Protein 2X8X (pdb70)

B-factor: mean 27.77, std 8.65, range [8.67, 65.62]

Structure (mmCIF, N/CA/C/O backbone):
data_2X8X
#
_entry.id   2X8X
#
_cell.length_a   158.180
_cell.length_b   158.180
_cell.length_c   158.180
_cell.angle_alpha   90.00
_cell.angle_beta   90.00
_cell.angle_gamma   90.00
#
_symmetry.space_group_name_H-M   'I 4 3 2'
#
loop_
_entity.id
_entity.type
_entity.pdbx_description
1 polymer 'TLR1789 PROTEIN'
2 water water
#
loop_
_atom_site.group_PDB
_atom_site.id
_atom_site.type_symbol
_atom_site.label_atom_id
_atom_site.label_alt_id
_atom_site.label_comp_id
_atom_site.label_asym_id
_atom_site.label_entity_id
_atom_site.label_seq_id
_atom_site.pdbx_PDB_ins_code
_atom_site.Cartn_x
_atom_site.Cartn_y
_atom_site.Cartn_z
_atom_site.occupancy
_atom_site.B_iso_or_equiv
_atom_site.auth_seq_id
_atom_site.auth_comp_id
_atom_site.auth_asym_id
_atom_site.auth_atom_id
_atom_site.pdbx_PDB_model_num
ATOM 1 N N . ASP A 1 1 ? 73.120 38.975 88.400 1.00 54.01 67 ASP X N 1
ATOM 2 C CA . ASP A 1 1 ? 72.112 38.565 89.431 1.00 54.45 67 ASP X CA 1
ATOM 3 C C . ASP A 1 1 ? 72.270 39.394 90.726 1.00 53.99 67 ASP X C 1
ATOM 4 O O . ASP A 1 1 ? 72.364 38.861 91.846 1.00 54.30 67 ASP X O 1
ATOM 9 N N . GLU A 1 2 ? 72.302 40.713 90.540 1.00 52.99 68 GLU X N 1
ATOM 10 C CA . GLU A 1 2 ? 72.406 41.677 91.639 1.00 52.12 68 GLU X CA 1
ATOM 11 C C . GLU A 1 2 ? 71.100 42.467 91.602 1.00 50.19 68 GLU X C 1
ATOM 12 O O . GLU A 1 2 ? 70.431 42.441 90.573 1.00 50.57 68 GLU X O 1
ATOM 18 N N . PRO A 1 3 ? 70.705 43.151 92.700 1.00 48.09 69 PRO X N 1
ATOM 19 C CA . PRO A 1 3 ? 71.147 43.181 94.086 1.00 46.40 69 PRO X CA 1
ATOM 20 C C . PRO A 1 3 ? 70.254 42.314 94.989 1.00 44.72 69 PRO X C 1
ATOM 21 O O . PRO A 1 3 ? 69.217 41.809 94.540 1.00 44.86 69 PRO X O 1
ATOM 25 N N . LYS A 1 4 ? 70.645 42.223 96.261 1.00 41.95 70 LYS X N 1
ATOM 26 C CA . LYS A 1 4 ? 70.075 41.339 97.276 1.00 39.38 70 LYS X CA 1
ATOM 27 C C . LYS A 1 4 ? 69.512 42.197 98.421 1.00 37.39 70 LYS X C 1
ATOM 28 O O . LYS A 1 4 ? 70.124 43.179 98.770 1.00 38.00 70 LYS X O 1
ATOM 34 N N . VAL A 1 5 ? 68.378 41.839 99.025 1.00 35.00 71 VAL X N 1
ATOM 35 C CA . VAL A 1 5 ? 67.806 42.589 100.173 1.00 32.44 71 VAL X CA 1
ATOM 36 C C . VAL A 1 5 ? 67.462 41.655 101.329 1.00 31.11 71 VAL X C 1
ATOM 37 O O . VAL A 1 5 ? 66.936 40.568 101.108 1.00 30.24 71 VAL X O 1
ATOM 41 N N . LEU A 1 6 ? 67.727 42.079 102.555 1.00 29.46 72 LEU X N 1
ATOM 42 C CA . LEU A 1 6 ? 67.313 41.317 103.753 1.00 29.26 72 LEU X CA 1
ATOM 43 C C . LEU A 1 6 ? 65.866 41.591 104.221 1.00 29.27 72 LEU X C 1
ATOM 44 O O . LEU A 1 6 ? 65.489 42.751 104.417 1.00 30.20 72 LEU X O 1
ATOM 49 N N . ILE A 1 7 ? 65.093 40.535 104.472 1.00 28.24 73 ILE X N 1
ATOM 50 C CA . ILE A 1 7 ? 63.658 40.615 104.753 1.00 27.94 73 ILE X CA 1
ATOM 51 C C . ILE A 1 7 ? 63.408 40.535 106.247 1.00 28.03 73 ILE X C 1
ATOM 52 O O . ILE A 1 7 ? 63.969 39.666 106.904 1.00 28.33 73 ILE X O 1
ATOM 57 N N . ALA A 1 8 ? 62.581 41.446 106.788 1.00 27.80 74 ALA X N 1
ATOM 58 C CA . ALA A 1 8 ? 62.175 41.418 108.218 1.00 26.85 74 ALA X CA 1
ATOM 59 C C . ALA A 1 8 ? 60.857 40.694 108.528 1.00 27.17 74 ALA X C 1
ATOM 60 O O . ALA A 1 8 ? 60.721 40.079 109.604 1.00 26.46 74 ALA X O 1
ATOM 62 N N . GLU A 1 9 ? 59.859 40.803 107.631 1.00 26.71 75 GLU X N 1
ATOM 63 C CA . GLU A 1 9 ? 58.582 40.082 107.816 1.00 26.86 75 GLU X CA 1
ATOM 64 C C . GLU A 1 9 ? 57.992 39.729 106.475 1.00 26.50 75 GLU X C 1
ATOM 65 O O . GLU A 1 9 ? 58.248 40.372 105.444 1.00 24.68 75 GLU X O 1
ATOM 71 N N . VAL A 1 10 ? 57.203 38.673 106.531 1.00 26.39 76 VAL X N 1
ATOM 72 C CA . VAL A 1 10 ? 56.505 38.194 105.359 1.00 26.57 76 VAL X CA 1
ATOM 73 C C . VAL A 1 10 ? 55.055 38.157 105.804 1.00 27.91 76 VAL X C 1
ATOM 74 O O . VAL A 1 10 ? 54.735 37.611 106.865 1.00 28.31 76 VAL X O 1
ATOM 78 N N . VAL A 1 11 ? 54.182 38.818 105.042 1.00 29.08 77 VAL X N 1
ATOM 79 C CA . VAL A 1 11 ? 52.752 38.656 105.292 1.00 30.00 77 VAL X CA 1
ATOM 80 C C . VAL A 1 11 ? 52.029 38.136 104.036 1.00 30.06 77 VAL X C 1
ATOM 81 O O . VAL A 1 11 ? 52.409 38.421 102.893 1.00 30.16 77 VAL X O 1
ATOM 85 N N . VAL A 1 12 ? 51.009 37.327 104.262 1.00 31.01 78 VAL X N 1
ATOM 86 C CA . VAL A 1 12 ? 50.123 36.907 103.165 1.00 31.92 78 VAL X CA 1
ATOM 87 C C . VAL A 1 12 ? 48.769 37.610 103.326 1.00 32.60 78 VAL X C 1
ATOM 88 O O . VAL A 1 12 ? 48.157 37.498 104.391 1.00 32.85 78 VAL X O 1
ATOM 92 N N . GLU A 1 13 ? 48.325 38.358 102.303 1.00 33.43 79 GLU X N 1
ATOM 93 C CA . GLU A 1 13 ? 47.005 39.009 102.310 1.00 34.60 79 GLU X CA 1
ATOM 94 C C . GLU A 1 13 ? 46.051 38.443 101.263 1.00 34.27 79 GLU X C 1
ATOM 95 O O . GLU A 1 13 ? 46.421 38.305 100.098 1.00 33.57 79 GLU X O 1
ATOM 101 N N . GLY A 1 14 ? 44.798 38.236 101.676 1.00 34.29 80 GLY X N 1
ATOM 102 C CA . GLY A 1 14 ? 43.728 37.915 100.754 1.00 34.70 80 GLY X CA 1
ATOM 103 C C . GLY A 1 14 ? 43.346 36.461 100.779 1.00 35.23 80 GLY X C 1
ATOM 104 O O . GLY A 1 14 ? 42.449 36.072 100.066 1.00 35.45 80 GLY X O 1
ATOM 105 N N . ALA A 1 15 ? 44.027 35.660 101.598 1.00 35.24 81 ALA X N 1
ATOM 106 C CA . ALA A 1 15 ? 43.775 34.210 101.669 1.00 35.44 81 ALA X CA 1
ATOM 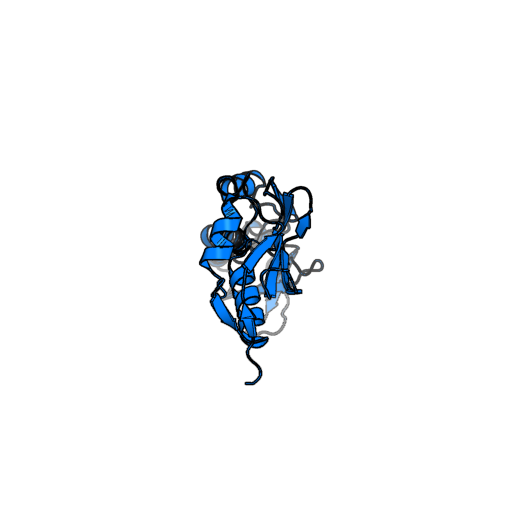107 C C . ALA A 1 15 ? 42.864 33.840 102.857 1.00 35.73 81 ALA X C 1
ATOM 108 O O . ALA A 1 15 ? 42.864 34.514 103.851 1.00 35.23 81 ALA X O 1
ATOM 110 N N . THR A 1 16 ? 42.088 32.764 102.742 1.00 36.46 82 THR X N 1
ATOM 111 C CA . THR A 1 16 ? 41.360 32.258 103.903 1.00 38.00 82 THR X CA 1
ATOM 112 C C . THR A 1 16 ? 42.334 31.363 104.709 1.00 38.34 82 THR X C 1
ATOM 113 O O . THR A 1 16 ? 43.429 31.042 104.215 1.00 38.24 82 THR X O 1
ATOM 117 N N . PRO A 1 17 ? 41.966 30.965 105.943 1.00 38.64 83 PRO X N 1
ATOM 118 C CA . PRO A 1 17 ? 43.023 30.359 106.784 1.00 38.52 83 PRO X CA 1
ATOM 119 C C . PRO A 1 17 ? 43.602 29.065 106.182 1.00 38.32 83 PRO X C 1
ATOM 120 O O . PRO A 1 17 ? 44.830 28.929 106.072 1.00 37.84 83 PRO X O 1
ATOM 124 N N . GLU A 1 18 ? 42.717 28.166 105.749 1.00 38.03 84 GLU X N 1
ATOM 125 C CA . GLU A 1 18 ? 43.096 26.934 105.064 1.00 38.15 84 GLU X CA 1
ATOM 126 C C . GLU A 1 18 ? 44.222 27.148 104.016 1.00 38.13 84 GLU X C 1
ATOM 127 O O . GLU A 1 18 ? 45.236 26.421 103.985 1.00 39.70 84 GLU X O 1
ATOM 129 N N . LEU A 1 19 ? 44.091 28.195 103.205 1.00 37.27 85 LEU X N 1
ATOM 130 C CA . LEU A 1 19 ? 45.029 28.490 102.113 1.00 35.99 85 LEU X CA 1
ATOM 131 C C . LEU A 1 19 ? 46.272 29.244 102.517 1.00 35.48 85 LEU X C 1
ATOM 132 O O . LEU A 1 19 ? 47.266 29.236 101.808 1.00 34.74 85 LEU X O 1
ATOM 137 N N . GLU A 1 20 ? 46.189 29.962 103.619 1.00 35.09 86 GLU X N 1
ATOM 138 C CA . GLU A 1 20 ? 47.263 30.858 103.995 1.00 35.30 86 GLU X CA 1
ATOM 139 C C . GLU A 1 20 ? 48.479 30.079 104.486 1.00 34.17 86 GLU X C 1
ATOM 140 O O . GLU A 1 20 ? 49.615 30.467 104.234 1.00 34.12 86 GLU X O 1
ATOM 146 N N . GLN A 1 21 ? 48.254 28.960 105.158 1.00 34.31 87 GLN X N 1
ATOM 147 C CA . GLN A 1 21 ? 49.378 28.071 105.508 1.00 34.90 87 GLN X CA 1
ATOM 148 C C . GLN A 1 21 ? 50.046 27.523 104.221 1.00 34.10 87 GLN X C 1
ATOM 149 O O . GLN A 1 21 ? 51.272 27.468 104.111 1.00 33.56 87 GLN X O 1
ATOM 155 N N . LEU A 1 22 ? 49.226 27.190 103.222 1.00 32.40 88 LEU X N 1
ATOM 156 C CA . LEU A 1 22 ? 49.749 26.734 101.920 1.00 31.32 88 LEU X CA 1
ATOM 157 C C . LEU A 1 22 ? 50.703 27.708 101.240 1.00 30.29 88 LEU X C 1
ATOM 158 O O . LEU A 1 22 ? 51.726 27.264 100.736 1.00 29.53 88 LEU X O 1
ATOM 163 N N . VAL A 1 23 ? 50.339 28.998 101.206 1.00 27.90 89 VAL X N 1
ATOM 164 C CA . VAL A 1 23 ? 51.172 30.063 100.686 1.00 28.37 89 VAL X CA 1
ATOM 165 C C . VAL A 1 23 ? 52.516 30.090 101.417 1.00 28.62 89 VAL X C 1
ATOM 166 O O . VAL A 1 23 ? 53.583 30.139 100.774 1.00 28.58 89 VAL X O 1
ATOM 170 N N . TYR A 1 24 ? 52.483 30.046 102.748 1.00 28.34 90 TYR X N 1
ATOM 171 C CA . TYR A 1 24 ? 53.752 30.029 103.490 1.00 29.73 90 TYR X CA 1
ATOM 172 C C . TYR A 1 24 ? 54.590 28.812 103.180 1.00 30.02 90 TYR X C 1
ATOM 173 O O . TYR A 1 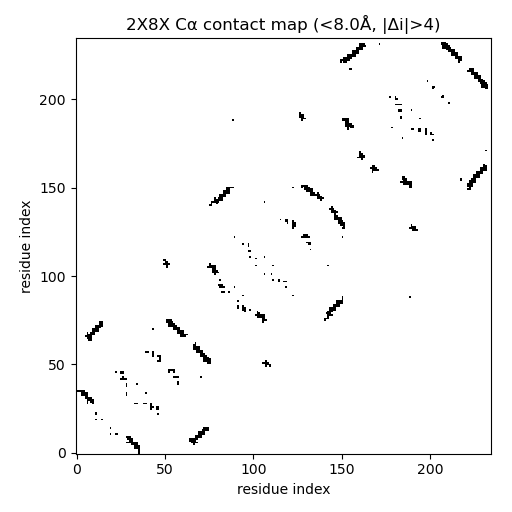24 ? 55.792 28.905 103.149 1.00 31.50 90 TYR X O 1
ATOM 182 N N . GLN A 1 25 ? 53.949 27.667 102.990 1.00 29.98 91 GLN X N 1
ATOM 183 C CA . GLN A 1 25 ? 54.585 26.383 102.711 1.00 31.45 91 GLN X CA 1
ATOM 184 C C . GLN A 1 25 ? 55.322 26.454 101.364 1.00 30.69 91 GLN X C 1
ATOM 185 O O . GLN A 1 25 ? 56.368 25.905 101.234 1.00 30.40 91 GLN X O 1
ATOM 191 N N . VAL A 1 26 ? 54.781 27.151 100.357 1.00 30.18 92 VAL X N 1
ATOM 192 C CA . VAL A 1 26 ? 55.320 27.037 98.990 1.00 28.70 92 VAL X CA 1
ATOM 193 C C . VAL A 1 26 ? 56.355 28.123 98.639 1.00 28.08 92 VAL X C 1
ATOM 194 O O . VAL A 1 26 ? 57.114 27.978 97.715 1.00 28.28 92 VAL X O 1
ATOM 198 N N . ILE A 1 27 ? 56.387 29.209 99.370 1.00 28.08 93 ILE X N 1
ATOM 199 C CA . ILE A 1 27 ? 57.357 30.281 99.063 1.00 29.48 93 ILE X CA 1
ATOM 200 C C . ILE A 1 27 ? 58.684 29.983 99.764 1.00 30.93 93 ILE X C 1
ATOM 201 O O . ILE A 1 27 ? 58.722 29.197 100.723 1.00 31.75 93 ILE X O 1
ATOM 206 N N . SER A 1 28 ? 59.771 30.575 99.289 1.00 30.91 94 SER X N 1
ATOM 207 C CA . SER A 1 28 ? 61.014 30.358 99.984 1.00 32.43 94 SER X CA 1
ATOM 208 C C . SER A 1 28 ? 61.380 31.577 100.816 1.00 31.98 94 SER X C 1
ATOM 209 O O . SER A 1 28 ? 62.247 31.483 101.659 1.00 32.48 94 SER X O 1
ATOM 212 N N . THR A 1 29 ? 60.750 32.724 100.554 1.00 31.49 95 THR X N 1
ATOM 213 C CA . THR A 1 29 ? 61.091 33.955 101.268 1.00 31.55 95 THR X CA 1
ATOM 214 C C . THR A 1 29 ? 60.518 33.906 102.692 1.00 31.13 95 THR X C 1
ATOM 215 O O . THR A 1 29 ? 59.298 33.693 102.904 1.00 32.41 95 THR X O 1
ATOM 219 N N . ARG A 1 30 ? 61.432 34.054 103.649 1.00 30.20 96 ARG X N 1
ATOM 220 C CA . ARG A 1 30 ? 61.183 34.050 105.092 1.00 29.60 96 ARG X CA 1
ATOM 221 C C . ARG A 1 30 ? 61.728 35.346 105.722 1.00 26.92 96 ARG X C 1
ATOM 222 O O . ARG A 1 30 ? 62.586 35.998 105.144 1.00 24.33 96 ARG X O 1
ATOM 230 N N . PRO A 1 31 ? 61.220 35.697 106.924 1.00 26.92 97 PRO X N 1
ATOM 231 C CA . PRO A 1 31 ? 61.871 36.722 107.758 1.00 26.85 97 PRO X CA 1
ATOM 232 C C . PRO A 1 31 ? 63.270 36.217 108.068 1.00 26.52 97 PRO X C 1
ATOM 233 O O . PRO A 1 31 ? 63.432 35.051 108.460 1.00 25.65 97 PRO X O 1
ATOM 237 N N . GLY A 1 32 ? 64.263 37.067 107.834 1.00 26.25 98 GLY X N 1
ATOM 238 C CA . GLY A 1 32 ? 65.661 36.726 108.101 1.00 27.15 98 GLY X CA 1
ATOM 239 C C . GLY A 1 32 ? 66.430 36.266 106.874 1.00 27.55 98 GLY X C 1
ATOM 240 O O . GLY A 1 32 ? 67.656 36.060 106.953 1.00 28.16 98 GLY X O 1
ATOM 241 N N . SER A 1 33 ? 65.718 36.117 105.745 1.00 27.72 99 SER X N 1
ATOM 242 C CA . SER A 1 33 ? 66.318 35.606 104.520 1.00 27.83 99 SER X CA 1
ATOM 243 C C . SER A 1 33 ? 66.658 36.772 103.596 1.00 27.58 99 SER X C 1
ATOM 244 O O . SER A 1 33 ? 66.044 37.842 103.691 1.00 27.32 99 SER X O 1
ATOM 247 N N . THR A 1 34 ? 67.684 36.582 102.765 1.00 27.51 100 THR X N 1
ATOM 248 C CA . THR A 1 34 ? 68.093 37.538 101.733 1.00 27.92 100 THR X CA 1
ATOM 249 C C . THR A 1 34 ? 67.476 37.133 100.391 1.00 29.65 100 THR X C 1
ATOM 250 O O . THR A 1 34 ? 67.643 36.002 99.962 1.00 30.82 100 THR X O 1
ATOM 254 N N . THR A 1 35 ? 66.780 38.039 99.723 1.00 30.33 101 THR X N 1
ATOM 255 C CA . THR A 1 35 ? 66.161 37.726 98.444 1.00 31.66 101 THR X CA 1
ATOM 256 C C . THR A 1 35 ? 66.554 38.709 97.296 1.00 31.57 101 THR X C 1
ATOM 257 O O . THR A 1 35 ? 67.094 39.813 97.547 1.00 30.80 101 THR X O 1
ATOM 261 N N . THR A 1 36 ? 66.322 38.297 96.048 1.00 30.23 102 THR X N 1
ATOM 262 C CA . THR A 1 36 ? 66.352 39.219 94.897 1.00 29.77 102 THR X CA 1
ATOM 263 C C . THR A 1 36 ? 64.931 39.365 94.273 1.00 29.59 102 THR X C 1
ATOM 264 O O . THR A 1 36 ? 63.982 38.641 94.660 1.00 28.24 102 THR X O 1
ATOM 268 N N . ARG A 1 37 ? 64.797 40.288 93.312 1.00 29.46 103 ARG X N 1
ATOM 269 C CA . ARG A 1 37 ? 63.572 40.432 92.478 1.00 28.77 103 ARG X CA 1
ATOM 270 C C . ARG A 1 37 ? 63.136 39.088 91.833 1.00 28.51 103 ARG X C 1
ATOM 271 O O . ARG A 1 37 ? 61.975 38.676 91.954 1.00 27.65 103 ARG X O 1
ATOM 273 N N . THR A 1 38 ? 64.089 38.425 91.173 1.00 27.98 104 THR X N 1
ATOM 274 C CA . THR A 1 38 ? 63.904 37.108 90.566 1.00 27.78 104 THR X CA 1
ATOM 275 C C . THR A 1 38 ? 63.295 36.102 91.511 1.00 27.76 104 THR X C 1
ATOM 276 O O . THR A 1 38 ? 62.332 35.457 91.145 1.00 27.84 104 THR X O 1
ATOM 280 N N . GLN A 1 39 ? 63.841 35.969 92.722 1.00 27.73 105 GLN X N 1
ATOM 281 C CA . GLN A 1 39 ? 63.332 34.979 93.676 1.00 27.76 105 GLN X CA 1
ATOM 282 C C . GLN A 1 39 ? 61.923 35.297 94.116 1.00 28.16 105 GLN X C 1
ATOM 283 O O . GLN A 1 39 ? 61.126 34.366 94.314 1.00 27.98 105 GLN X O 1
ATOM 289 N N . LEU A 1 40 ? 61.600 36.598 94.231 1.00 27.30 106 LEU X N 1
ATOM 290 C CA . LEU A 1 40 ? 60.266 36.990 94.641 1.00 26.30 106 LEU X CA 1
ATOM 291 C C . LEU A 1 40 ? 59.288 36.588 93.521 1.00 26.47 106 LEU X C 1
ATOM 292 O O . LEU A 1 40 ? 58.211 36.029 93.775 1.00 26.52 106 LEU X O 1
ATOM 297 N N . GLN A 1 41 ? 59.682 36.887 92.290 1.00 26.81 107 GLN X N 1
ATOM 298 C CA . GLN A 1 41 ? 58.989 36.438 91.067 1.00 27.28 107 GLN X CA 1
ATOM 299 C C . GLN A 1 41 ? 58.775 34.895 91.058 1.00 25.90 107 GLN X C 1
ATOM 300 O O . GLN A 1 41 ? 57.664 34.457 90.870 1.00 24.17 107 GLN X O 1
ATOM 306 N N . GLN A 1 42 ? 59.808 34.093 91.323 1.00 26.07 108 GLN X N 1
ATOM 307 C CA . GLN A 1 42 ? 59.655 32.639 91.491 1.00 26.08 108 GLN X CA 1
ATOM 308 C C . GLN A 1 42 ? 58.702 32.261 92.585 1.00 25.41 108 GLN X C 1
ATOM 309 O O . GLN A 1 42 ? 57.960 31.304 92.398 1.00 23.09 108 GLN X O 1
ATOM 315 N N . ASP A 1 43 ? 58.716 32.968 93.737 1.00 26.63 109 ASP X N 1
ATOM 316 C CA . ASP A 1 43 ? 57.678 32.745 94.800 1.00 26.43 109 ASP X CA 1
ATOM 317 C C . ASP A 1 43 ? 56.230 32.981 94.317 1.00 25.87 109 ASP X C 1
ATOM 318 O O . ASP A 1 43 ? 55.321 32.207 94.661 1.00 26.40 109 ASP X O 1
ATOM 323 N N . THR A 1 44 ? 56.004 34.036 93.544 1.00 26.13 110 THR X N 1
ATOM 324 C CA . THR A 1 44 ? 54.650 34.256 93.023 1.00 24.16 110 THR X CA 1
ATOM 325 C C . THR A 1 44 ? 54.286 33.153 91.982 1.00 23.41 110 THR X C 1
ATOM 326 O O . THR A 1 44 ? 53.131 32.706 91.921 1.00 22.18 110 THR X O 1
ATOM 330 N N . ASN A 1 45 ? 55.270 32.738 91.187 1.00 22.11 111 ASN X N 1
ATOM 331 C CA . ASN A 1 45 ? 55.042 31.560 90.297 1.00 20.33 111 ASN X CA 1
ATOM 332 C C . ASN A 1 45 ? 54.637 30.323 91.085 1.00 20.28 111 ASN X C 1
ATOM 333 O O . ASN A 1 45 ? 53.700 29.626 90.728 1.00 21.51 111 ASN X O 1
ATOM 338 N N . ALA A 1 46 ? 55.365 29.997 92.148 1.00 20.92 112 ALA X N 1
ATOM 339 C CA . ALA A 1 46 ? 55.015 28.814 92.993 1.00 22.37 112 ALA X CA 1
ATOM 340 C C . ALA A 1 46 ? 53.650 28.875 93.621 1.00 21.71 112 ALA X C 1
ATOM 341 O O . ALA A 1 46 ? 52.955 27.860 93.709 1.00 24.21 112 ALA X O 1
ATOM 343 N N . ILE A 1 47 ? 53.265 30.047 94.095 1.00 21.18 113 ILE X N 1
ATOM 344 C CA . ILE A 1 47 ? 51.932 30.214 94.627 1.00 19.90 113 ILE X CA 1
ATOM 345 C C . ILE A 1 47 ? 50.886 30.071 93.546 1.00 21.35 113 ILE X C 1
ATOM 346 O O . ILE A 1 47 ? 49.816 29.430 93.734 1.00 21.44 113 ILE X O 1
ATOM 351 N N . PHE A 1 48 ? 51.151 30.667 92.397 1.00 20.78 114 PHE X N 1
ATOM 352 C CA . PHE A 1 48 ? 50.191 30.504 91.310 1.00 21.05 114 PHE X CA 1
ATOM 353 C C . PHE A 1 48 ? 50.066 29.029 90.886 1.00 20.91 114 PHE X C 1
ATOM 354 O O . PHE A 1 48 ? 48.937 28.575 90.603 1.00 21.33 114 PHE X O 1
ATOM 362 N N . ALA A 1 49 ? 51.197 28.279 90.846 1.00 18.82 115 ALA X N 1
ATOM 363 C CA . ALA A 1 49 ? 51.172 26.884 90.427 1.00 19.36 115 ALA X CA 1
ATOM 364 C C . ALA A 1 49 ? 50.331 26.002 91.342 1.00 20.16 115 ALA X C 1
ATOM 365 O O . ALA A 1 49 ? 50.057 24.862 90.966 1.00 20.71 115 ALA X O 1
ATOM 367 N N . THR A 1 50 ? 49.904 26.491 92.494 1.00 19.23 116 THR X N 1
ATOM 368 C CA . THR A 1 50 ? 49.095 25.622 93.392 1.00 22.15 116 THR X CA 1
ATOM 369 C C . THR A 1 50 ? 47.686 25.441 92.787 1.00 21.78 116 THR X C 1
ATOM 370 O O . THR A 1 50 ? 47.020 24.480 93.100 1.00 21.83 116 THR X O 1
ATOM 374 N N . GLY A 1 51 ? 47.258 26.400 91.949 1.00 19.98 117 GLY X N 1
ATOM 375 C CA . GLY A 1 51 ? 45.972 26.279 91.258 1.00 21.19 117 GLY X CA 1
ATOM 376 C C . GLY A 1 51 ? 44.801 26.932 91.965 1.00 20.31 117 GLY X C 1
ATOM 377 O O . GLY A 1 51 ? 43.714 26.944 91.402 1.00 18.91 117 GLY X O 1
ATOM 378 N N . PHE A 1 52 ? 45.030 27.495 93.153 1.00 19.17 118 PHE X N 1
ATOM 379 C CA . PHE A 1 52 ? 43.939 28.149 93.912 1.00 20.01 118 PHE X CA 1
ATOM 380 C C . PHE A 1 52 ? 43.742 29.643 93.650 1.00 20.47 118 PHE X C 1
ATOM 381 O O . PHE A 1 52 ? 42.811 30.253 94.206 1.00 21.26 118 PHE X O 1
ATOM 389 N N . PHE A 1 53 ? 44.605 30.278 92.857 1.00 21.98 119 PHE X N 1
ATOM 390 C CA . PHE A 1 53 ? 44.622 31.757 92.854 1.00 22.16 119 PHE X CA 1
ATOM 391 C C . PHE A 1 53 ? 44.436 32.351 91.492 1.00 21.93 119 PHE X C 1
ATOM 392 O O . PHE A 1 53 ? 45.099 31.933 90.543 1.00 22.18 119 PHE X O 1
ATOM 400 N N . ALA A 1 54 ? 43.506 33.298 91.390 1.00 19.10 120 ALA X N 1
ATOM 401 C CA . ALA A 1 54 ? 43.323 34.019 90.134 1.00 19.42 120 ALA X CA 1
ATOM 402 C C . ALA A 1 54 ? 44.449 35.016 89.871 1.00 21.28 120 ALA X C 1
ATOM 403 O O . ALA A 1 54 ? 44.697 35.395 88.704 1.00 20.89 120 ALA X O 1
ATOM 405 N N . ASP A 1 55 ? 45.114 35.479 90.934 1.00 20.19 121 ASP X N 1
ATOM 406 C CA . ASP A 1 55 ? 46.023 36.572 90.806 1.00 23.35 121 ASP X CA 1
ATOM 407 C C . ASP A 1 55 ? 46.945 36.522 92.019 1.00 23.45 121 ASP X C 1
ATOM 408 O O . ASP A 1 55 ? 46.532 36.121 93.097 1.00 22.97 121 ASP X O 1
ATOM 413 N N . VAL A 1 56 ? 48.229 36.804 91.788 1.00 25.13 122 VAL X N 1
ATOM 414 C CA . VAL A 1 56 ? 49.291 36.769 92.834 1.00 24.43 122 VAL X CA 1
ATOM 415 C C . VAL A 1 56 ? 50.227 37.960 92.541 1.00 26.52 122 VAL X C 1
ATOM 416 O O . VAL A 1 56 ? 50.761 38.050 91.402 1.00 27.09 122 VAL X O 1
ATOM 420 N N . ASN A 1 57 ? 50.446 38.832 93.544 1.00 27.20 123 ASN X N 1
ATOM 421 C CA . ASN A 1 57 ? 51.466 39.863 93.468 1.00 30.29 123 ASN X CA 1
ATOM 422 C C . ASN A 1 57 ? 52.335 39.885 94.745 1.00 29.97 123 ASN X C 1
ATOM 423 O O . ASN A 1 57 ? 51.820 39.682 95.860 1.00 30.64 123 ASN X O 1
ATOM 428 N N . ALA A 1 58 ? 53.627 40.138 94.577 1.00 29.75 124 ALA X N 1
ATOM 429 C CA . ALA A 1 58 ? 54.572 40.315 95.711 1.00 29.49 124 ALA X CA 1
ATOM 430 C C . ALA A 1 58 ? 54.850 41.826 95.857 1.00 30.87 124 ALA X C 1
ATOM 431 O O . ALA A 1 58 ? 55.214 42.497 94.873 1.00 31.23 124 ALA X O 1
ATOM 433 N N . VAL A 1 59 ? 54.649 42.385 97.045 1.00 30.18 125 VAL X N 1
ATOM 434 C CA . VAL A 1 59 ? 54.823 43.817 97.192 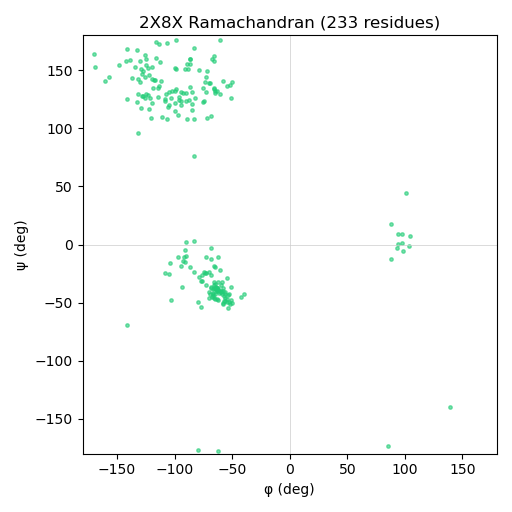1.00 30.45 125 VAL X CA 1
ATOM 435 C C . VAL A 1 59 ? 55.752 44.107 98.412 1.00 31.27 125 VAL X C 1
ATOM 436 O O . VAL A 1 59 ? 55.455 43.688 99.540 1.00 30.17 125 VAL X O 1
ATOM 440 N N . PRO A 1 60 ? 56.925 44.723 98.156 1.00 33.04 126 PRO X N 1
ATOM 441 C CA . PRO A 1 60 ? 57.858 45.149 99.257 1.00 34.98 126 PRO X CA 1
ATOM 442 C C . PRO A 1 60 ? 57.617 46.565 99.776 1.00 36.03 126 PRO X C 1
ATOM 443 O O . PRO A 1 60 ? 57.550 47.497 98.970 1.00 36.47 126 PRO X O 1
ATOM 447 N N . ARG A 1 61 ? 57.513 46.718 101.107 1.00 37.02 127 ARG X N 1
ATOM 448 C CA . ARG A 1 61 ? 57.402 48.035 101.767 1.00 36.83 127 ARG X CA 1
ATOM 449 C C . ARG A 1 61 ? 58.425 48.127 102.898 1.00 37.14 127 ARG X C 1
ATOM 450 O O . ARG A 1 61 ? 58.891 47.113 103.414 1.00 36.30 127 ARG X O 1
ATOM 452 N N . ASP A 1 62 ? 58.771 49.346 103.285 1.00 37.66 128 ASP X N 1
ATOM 453 C CA . ASP A 1 62 ? 59.664 49.572 104.440 1.00 38.44 128 ASP X CA 1
ATOM 454 C C . ASP A 1 62 ? 58.856 49.708 105.726 1.00 38.46 128 ASP X C 1
ATOM 455 O O . ASP A 1 62 ? 57.966 50.555 105.789 1.00 38.92 128 ASP X O 1
ATOM 460 N N . THR A 1 63 ? 59.141 48.875 106.735 1.00 37.78 129 THR X N 1
ATOM 461 C CA . THR A 1 63 ? 58.417 48.954 108.023 1.00 37.01 129 THR X CA 1
ATOM 462 C C . THR A 1 63 ? 59.401 49.334 109.126 1.00 36.38 129 THR X C 1
ATOM 463 O O . THR A 1 63 ? 60.621 49.441 108.855 1.00 36.23 129 THR X O 1
ATOM 467 N N . PRO A 1 64 ? 58.878 49.567 110.357 1.00 35.72 130 PRO X N 1
ATOM 468 C CA . PRO A 1 64 ? 59.784 49.865 111.496 1.00 35.03 130 PRO X CA 1
ATOM 469 C C . PRO A 1 64 ? 60.790 48.717 111.788 1.00 34.66 130 PRO X C 1
ATOM 470 O O . PRO A 1 64 ? 61.942 48.992 112.134 1.00 33.62 130 PRO X O 1
ATOM 474 N N . LEU A 1 65 ? 60.351 47.464 111.600 1.00 35.12 131 LEU X N 1
ATOM 475 C CA . LEU A 1 65 ? 61.223 46.260 111.577 1.00 35.73 131 LEU X CA 1
ATOM 476 C C . LEU A 1 65 ? 62.308 46.185 110.461 1.00 35.22 131 LEU X C 1
ATOM 477 O O . LEU A 1 65 ? 63.374 45.586 110.678 1.00 35.50 131 LEU X O 1
ATOM 482 N N . GLY A 1 66 ? 62.032 46.754 109.281 1.00 33.90 132 GLY X N 1
ATOM 483 C CA . GLY A 1 66 ? 62.917 46.656 108.105 1.00 32.45 132 GLY X CA 1
ATOM 484 C C . GLY A 1 66 ? 62.024 46.453 106.884 1.00 32.25 132 GLY X C 1
ATOM 485 O O . GLY A 1 66 ? 60.953 47.059 106.809 1.00 32.66 132 GLY X O 1
ATOM 486 N N . VAL A 1 67 ? 62.419 45.595 105.945 1.00 31.01 133 VAL X N 1
ATOM 487 C CA . VAL A 1 67 ? 61.542 45.247 104.780 1.00 29.70 133 VAL X CA 1
ATOM 488 C C . VAL A 1 67 ? 60.453 44.145 105.030 1.00 29.33 133 VAL X C 1
ATOM 489 O O . VAL A 1 67 ? 60.768 43.037 105.538 1.00 27.94 133 VAL X O 1
ATOM 493 N N . ARG A 1 68 ? 59.187 44.504 104.710 1.00 27.72 134 ARG X N 1
ATOM 494 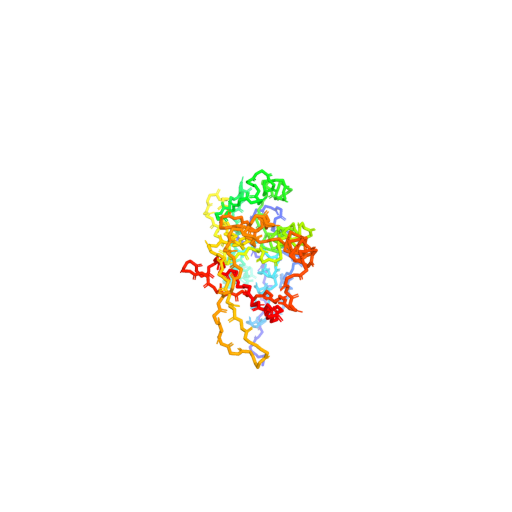C CA . ARG A 1 68 ? 58.062 43.584 104.667 1.00 27.38 134 ARG X CA 1
ATOM 495 C C . ARG A 1 68 ? 57.917 43.108 103.220 1.00 26.77 134 ARG X C 1
ATOM 496 O O . ARG A 1 68 ? 57.925 43.935 102.289 1.00 27.46 134 ARG X O 1
ATOM 498 N N . ILE A 1 69 ? 57.796 41.799 103.023 1.00 25.07 135 ILE X N 1
ATOM 499 C CA . ILE A 1 69 ? 57.187 41.313 101.758 1.00 22.75 135 ILE X CA 1
ATOM 500 C C . ILE A 1 69 ? 55.744 40.956 102.036 1.00 23.88 135 ILE X C 1
ATOM 501 O O . ILE A 1 69 ? 55.444 40.126 102.954 1.00 22.51 135 ILE X O 1
ATOM 506 N N . THR A 1 70 ? 54.851 41.628 101.289 1.00 22.34 136 THR X N 1
ATOM 507 C CA . THR A 1 70 ? 53.461 41.267 101.306 1.00 23.23 136 THR X CA 1
ATOM 508 C C . THR A 1 70 ? 53.133 40.511 99.987 1.00 24.92 136 THR X C 1
ATOM 509 O O . THR A 1 70 ? 53.286 41.052 98.866 1.00 24.11 136 THR X O 1
ATOM 513 N N . PHE A 1 71 ? 52.685 39.269 100.147 1.00 24.65 137 PHE X N 1
ATOM 514 C CA . PHE A 1 71 ? 52.148 38.523 99.032 1.00 25.53 137 PHE X CA 1
ATOM 515 C C . PHE A 1 71 ? 50.645 38.775 98.904 1.00 25.81 137 PHE X C 1
ATOM 516 O O . PHE A 1 71 ? 49.890 38.294 99.722 1.00 26.97 137 PHE X O 1
ATOM 524 N N . VAL A 1 72 ? 50.218 39.525 97.896 1.00 25.45 138 VAL X N 1
ATOM 525 C CA . VAL A 1 72 ? 48.756 39.746 97.762 1.00 25.96 138 VAL X CA 1
ATOM 526 C C . VAL A 1 72 ? 48.171 38.703 96.792 1.00 23.87 138 VAL X C 1
ATOM 527 O O . VAL A 1 72 ? 48.579 38.638 95.649 1.00 23.97 138 VAL X O 1
ATOM 531 N N . VAL A 1 73 ? 47.183 37.966 97.283 1.00 23.77 139 VAL X N 1
ATOM 532 C CA . VAL A 1 73 ? 46.655 36.809 96.645 1.00 22.07 139 VAL X CA 1
ATOM 533 C C . VAL A 1 73 ? 45.146 37.030 96.518 1.00 23.24 139 VAL X C 1
ATOM 534 O O . VAL A 1 73 ? 44.556 37.665 97.395 1.00 22.11 139 VAL X O 1
ATOM 538 N N . ARG A 1 74 ? 44.550 36.556 95.396 1.00 20.96 140 ARG X N 1
ATOM 539 C CA . ARG A 1 74 ? 43.117 36.692 95.084 1.00 20.34 140 ARG X CA 1
ATOM 540 C C . ARG A 1 74 ? 42.721 35.261 94.661 1.00 19.73 140 ARG X C 1
ATOM 541 O O . ARG A 1 74 ? 43.087 34.817 93.573 1.00 17.33 140 ARG X O 1
ATOM 549 N N . PRO A 1 75 ? 42.185 34.495 95.595 1.00 19.00 141 PRO X N 1
ATOM 550 C CA . PRO A 1 75 ? 41.802 33.143 95.366 1.00 20.40 141 PRO X CA 1
ATOM 551 C C . PRO A 1 75 ? 40.635 33.083 94.362 1.00 21.96 141 PRO X C 1
ATOM 552 O O . PRO A 1 75 ? 39.850 34.083 94.214 1.00 21.92 141 PRO X O 1
ATOM 556 N N . TYR A 1 76 ? 40.484 31.928 93.723 1.00 20.89 142 TYR X N 1
ATOM 557 C CA . TYR A 1 76 ? 39.256 31.688 92.977 1.00 20.53 142 TYR X CA 1
ATOM 558 C C . TYR A 1 76 ? 38.162 31.600 94.063 1.00 22.13 142 TYR X C 1
ATOM 559 O O . TYR A 1 76 ? 38.500 31.372 95.200 1.00 22.46 142 TYR X O 1
ATOM 568 N N . PRO A 1 77 ? 36.872 31.801 93.700 1.00 21.78 143 PRO X N 1
ATOM 569 C CA . PRO A 1 77 ? 35.736 31.744 94.626 1.00 23.16 143 PRO X CA 1
ATOM 570 C C . PRO A 1 77 ? 35.569 30.327 95.145 1.00 23.88 143 PRO X C 1
ATOM 571 O O . PRO A 1 77 ? 36.083 29.365 94.530 1.00 24.04 143 PRO X O 1
ATOM 575 N N . VAL A 1 78 ? 34.833 30.168 96.243 1.00 22.42 144 VAL X N 1
ATOM 576 C CA . VAL A 1 78 ? 34.403 28.845 96.681 1.00 21.64 144 VAL X CA 1
ATOM 577 C C . VAL A 1 78 ? 33.488 28.281 95.576 1.00 22.43 144 VAL X C 1
ATOM 578 O O . VAL A 1 78 ? 32.617 28.983 95.063 1.00 21.20 144 VAL X O 1
ATOM 582 N N . LEU A 1 79 ? 33.734 27.045 95.186 1.00 21.04 145 LEU X N 1
ATOM 583 C CA . LEU A 1 79 ? 32.946 26.449 94.118 1.00 20.51 145 LEU X CA 1
ATOM 584 C C . LEU A 1 79 ? 31.534 26.069 94.572 1.00 18.91 145 LEU X C 1
ATOM 585 O O . LEU A 1 79 ? 31.368 25.270 95.530 1.00 18.39 145 LEU X O 1
ATOM 590 N N . ARG A 1 80 ? 30.510 26.597 93.889 1.00 17.21 146 ARG X N 1
ATOM 591 C CA . ARG A 1 80 ? 29.116 26.289 94.259 1.00 16.52 146 ARG X CA 1
ATOM 592 C C . ARG A 1 80 ? 28.372 25.375 93.273 1.00 16.44 146 ARG X C 1
ATOM 593 O O . ARG A 1 80 ? 27.394 24.709 93.649 1.00 16.41 146 ARG X O 1
ATOM 601 N N . ALA A 1 81 ? 28.802 25.364 92.018 1.00 15.06 147 ALA X N 1
ATOM 602 C CA . ALA A 1 81 ? 28.108 24.557 91.003 1.00 15.79 147 ALA X CA 1
ATOM 603 C C . ALA A 1 81 ? 28.926 24.505 89.751 1.00 15.41 147 ALA X C 1
ATOM 604 O O . ALA A 1 81 ? 29.748 25.446 89.444 1.00 15.86 147 ALA X O 1
ATOM 606 N N . VAL A 1 82 ? 28.730 23.403 88.990 1.00 16.32 148 VAL X N 1
ATOM 607 C CA . VAL A 1 82 ? 29.368 23.342 87.658 1.00 15.55 148 VAL X CA 1
ATOM 608 C C . VAL A 1 82 ? 28.209 22.985 86.739 1.00 16.67 148 VAL X C 1
ATOM 609 O O . VAL A 1 82 ? 27.481 22.065 87.051 1.00 17.40 148 VAL X O 1
ATOM 613 N N . GLN A 1 83 ? 28.022 23.767 85.666 1.00 16.73 149 GLN X N 1
ATOM 614 C CA . GLN A 1 83 ? 26.918 23.588 84.696 1.00 18.44 149 GLN X CA 1
ATOM 615 C C . GLN A 1 83 ? 27.549 23.463 83.284 1.00 18.35 149 GLN X C 1
ATOM 616 O O . GLN A 1 83 ? 28.675 23.922 83.020 1.00 17.97 149 GLN X O 1
ATOM 622 N N . VAL A 1 84 ? 26.857 22.804 82.377 1.00 17.36 150 VAL X N 1
ATOM 623 C CA . VAL A 1 84 ? 27.466 22.570 81.094 1.00 17.51 150 VAL X CA 1
ATOM 624 C C . VAL A 1 84 ? 26.487 23.054 79.995 1.00 17.55 150 VAL X C 1
ATOM 625 O O . VAL A 1 84 ? 25.261 22.943 80.146 1.00 15.90 150 VAL X O 1
ATOM 629 N N . ALA A 1 85 ? 27.049 23.555 78.897 1.00 17.72 151 ALA X N 1
ATOM 630 C CA . ALA A 1 85 ? 26.274 23.857 77.696 1.00 17.73 151 ALA X CA 1
ATOM 631 C C . ALA A 1 85 ? 26.659 22.909 76.557 1.00 18.97 151 ALA X C 1
ATOM 632 O O . ALA A 1 85 ? 27.849 22.628 76.356 1.00 19.61 151 ALA X O 1
ATOM 634 N N . GLY A 1 86 ? 25.662 22.474 75.770 1.00 20.32 152 GLY X N 1
ATOM 635 C CA . GLY A 1 86 ? 25.909 21.739 74.521 1.00 20.95 152 GLY X CA 1
ATOM 636 C C . GLY A 1 86 ? 25.880 20.246 74.735 1.00 21.09 152 GLY X C 1
ATOM 637 O O . GLY A 1 86 ? 26.222 19.446 73.845 1.00 23.15 152 GLY X O 1
ATOM 638 N N . ASN A 1 87 ? 25.466 19.855 75.917 1.00 22.83 153 ASN X N 1
ATOM 639 C CA . ASN A 1 87 ? 25.432 18.459 76.321 1.00 25.01 153 ASN X CA 1
ATOM 640 C C . ASN A 1 87 ? 24.122 17.743 75.953 1.00 26.45 153 ASN X C 1
ATOM 641 O O . ASN A 1 87 ? 23.069 18.368 75.981 1.00 26.18 153 ASN X O 1
ATOM 646 N N . GLN A 1 88 ? 24.194 16.427 75.720 1.00 27.77 154 GLN X N 1
ATOM 647 C CA . GLN A 1 88 ? 23.024 15.574 75.404 1.00 29.54 154 GLN X CA 1
ATOM 648 C C . GLN A 1 88 ? 23.220 14.249 76.110 1.00 27.66 154 GLN X C 1
ATOM 649 O O . GLN A 1 88 ? 22.497 13.941 77.032 1.00 27.87 154 GLN X O 1
ATOM 655 N N . VAL A 1 89 ? 24.190 13.460 75.660 1.00 26.17 155 VAL X N 1
ATOM 656 C CA . VAL A 1 89 ? 24.449 12.169 76.311 1.00 25.25 155 VAL X CA 1
ATOM 657 C C . VAL A 1 89 ? 25.146 12.286 77.654 1.00 24.59 155 VAL X C 1
ATOM 658 O O . VAL A 1 89 ? 25.045 11.372 78.458 1.00 25.01 155 VAL X O 1
ATOM 662 N N . LEU A 1 90 ? 25.865 13.391 77.866 1.00 23.81 156 LEU X N 1
ATOM 663 C CA . LEU A 1 90 ? 26.302 13.817 79.207 1.00 22.51 156 LEU X CA 1
ATOM 664 C C . LEU A 1 90 ? 25.209 14.602 79.882 1.00 22.70 156 LEU X C 1
ATOM 665 O O . LEU A 1 90 ? 24.763 15.660 79.403 1.00 25.33 156 LEU X O 1
ATOM 670 N N . THR A 1 91 ? 24.688 14.081 80.969 1.00 23.95 157 THR X N 1
ATOM 671 C CA . THR A 1 91 ? 23.581 14.784 81.625 1.00 23.61 157 THR X CA 1
ATOM 672 C C . THR A 1 91 ? 24.148 15.742 82.661 1.00 24.16 157 THR X C 1
ATOM 673 O O . THR A 1 91 ? 25.234 15.510 83.229 1.00 23.13 157 THR X O 1
ATOM 677 N N . GLN A 1 92 ? 23.417 16.843 82.911 1.00 26.67 158 GLN X N 1
ATOM 678 C CA . GLN A 1 92 ? 23.740 17.736 84.006 1.00 26.81 158 GLN X CA 1
ATOM 679 C C . GLN A 1 92 ? 23.903 16.961 85.332 1.00 26.28 158 GLN X C 1
ATOM 680 O O . GLN A 1 92 ? 24.779 17.288 86.123 1.00 26.25 158 GLN X O 1
ATOM 686 N N . GLU A 1 93 ? 23.112 15.924 85.568 1.00 26.80 159 GLU X N 1
ATOM 687 C CA . GLU A 1 93 ? 23.282 15.131 86.807 1.00 28.16 159 GLU X CA 1
ATOM 688 C C . GLU A 1 93 ? 24.636 14.398 86.907 1.00 27.15 159 GLU X C 1
ATOM 689 O O . GLU A 1 93 ? 25.189 14.214 88.001 1.00 27.77 159 GLU X O 1
ATOM 695 N N . LYS A 1 94 ? 25.122 13.897 85.773 1.00 26.58 160 LYS X N 1
ATOM 696 C CA . LYS A 1 94 ? 26.445 13.250 85.736 1.00 25.04 160 LYS X CA 1
ATOM 697 C C . LYS A 1 94 ? 27.563 14.269 86.009 1.00 22.03 160 LYS X C 1
ATOM 698 O O . LYS A 1 94 ? 28.526 13.989 86.705 1.00 21.00 160 LYS X O 1
ATOM 704 N N . VAL A 1 95 ? 27.433 15.456 85.419 1.00 21.85 161 VAL X N 1
ATOM 705 C CA . VAL A 1 95 ? 28.334 16.585 85.721 1.00 21.31 161 VAL X CA 1
ATOM 706 C C . VAL A 1 95 ? 28.337 16.912 87.211 1.00 22.28 161 VAL X C 1
ATOM 707 O O . VAL A 1 95 ? 29.427 17.049 87.806 1.00 24.41 161 VAL X O 1
ATOM 711 N N . ASN A 1 96 ? 27.156 16.919 87.846 1.00 22.92 162 ASN X N 1
ATOM 712 C CA . ASN A 1 96 ? 27.029 17.230 89.296 1.00 23.65 162 ASN X CA 1
ATOM 713 C C . ASN A 1 96 ? 27.732 16.173 90.119 1.00 23.88 162 ASN X C 1
ATOM 714 O O . ASN A 1 96 ? 28.459 16.469 91.086 1.00 23.38 162 ASN X O 1
ATOM 719 N N . GLU A 1 97 ? 27.539 14.919 89.732 1.00 25.43 163 GLU X N 1
ATOM 720 C CA . GLU A 1 97 ? 28.251 13.821 90.400 1.00 26.37 163 GLU X CA 1
ATOM 721 C C . GLU A 1 97 ? 29.800 13.884 90.235 1.00 25.66 163 GLU X C 1
ATOM 722 O O . GLU A 1 97 ? 30.552 13.721 91.200 1.00 25.22 163 GLU X O 1
ATOM 728 N N . ILE A 1 98 ? 3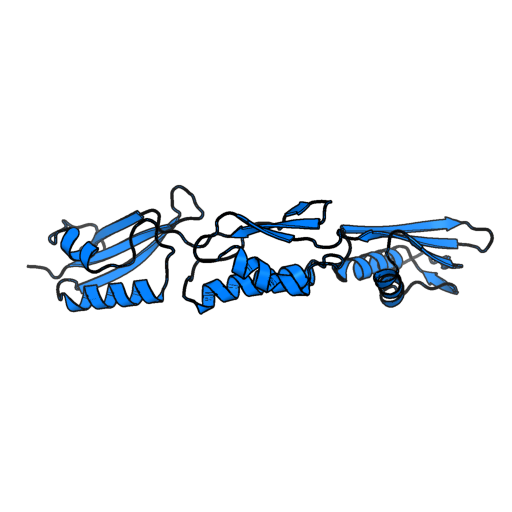0.306 14.100 89.024 1.00 23.09 164 ILE X N 1
ATOM 729 C CA . ILE A 1 98 ? 31.778 14.281 88.834 1.00 20.99 164 ILE X CA 1
ATOM 730 C C . ILE A 1 98 ? 32.406 15.362 89.734 1.00 20.11 164 ILE X C 1
ATOM 731 O O . ILE A 1 98 ? 33.437 15.137 90.386 1.00 19.06 164 ILE X O 1
ATOM 736 N N . PHE A 1 99 ? 31.720 16.485 89.861 1.00 19.44 165 PHE X N 1
ATOM 737 C CA . PHE A 1 99 ? 32.258 17.615 90.540 1.00 18.93 165 PHE X CA 1
ATOM 738 C C . PHE A 1 99 ? 31.813 17.723 92.013 1.00 19.33 165 PHE X C 1
ATOM 739 O O . PHE A 1 99 ? 32.420 18.508 92.719 1.00 18.82 165 PHE X O 1
ATOM 747 N N . ALA A 1 100 ? 30.832 16.929 92.484 1.00 18.82 166 ALA X N 1
ATOM 748 C CA . ALA A 1 100 ? 30.415 16.937 93.937 1.00 21.54 166 ALA X CA 1
ATOM 749 C C . ALA A 1 100 ? 31.557 17.049 94.965 1.00 22.07 166 ALA X C 1
ATOM 750 O O . ALA A 1 100 ? 31.403 17.828 95.933 1.00 22.26 166 ALA X O 1
ATOM 752 N N . PRO A 1 101 ? 32.706 16.307 94.778 1.00 22.01 167 PRO X N 1
ATOM 753 C CA . PRO A 1 101 ? 33.715 16.396 95.855 1.00 21.14 167 PRO X CA 1
ATOM 754 C C . PRO A 1 101 ? 34.363 17.791 96.026 1.00 21.44 167 PRO X C 1
ATOM 755 O O . PRO A 1 101 ? 34.959 18.097 97.086 1.00 19.96 167 PRO X O 1
ATOM 759 N N . GLN A 1 102 ? 34.243 18.613 94.991 1.00 18.10 168 GLN X N 1
ATOM 760 C CA . GLN A 1 102 ? 34.871 19.941 94.950 1.00 19.40 168 GLN X CA 1
ATOM 761 C C . GLN A 1 102 ? 33.973 21.086 95.448 1.00 19.27 168 GLN X C 1
ATOM 762 O O . GLN A 1 102 ? 34.462 22.232 95.668 1.00 18.49 168 GLN X O 1
ATOM 768 N N . ILE A 1 103 ? 32.676 20.799 95.569 1.00 19.55 169 ILE X N 1
ATOM 769 C CA . ILE A 1 103 ? 31.691 21.877 95.812 1.00 20.75 169 ILE X CA 1
ATOM 770 C C . ILE A 1 103 ? 31.840 22.282 97.286 1.00 22.51 169 ILE X C 1
ATOM 771 O O . ILE A 1 103 ? 32.055 21.405 98.103 1.00 23.55 169 ILE X O 1
ATOM 776 N N . GLY A 1 104 ? 31.882 23.587 97.622 1.00 23.45 170 GLY X N 1
ATOM 777 C CA . GLY A 1 104 ? 31.999 24.041 98.994 1.00 22.89 170 GLY X CA 1
ATOM 778 C C . GLY A 1 104 ? 33.399 24.388 99.441 1.00 24.57 170 GLY X C 1
ATOM 779 O O . GLY A 1 104 ? 33.575 24.814 100.606 1.00 24.65 170 GLY X O 1
ATOM 780 N N . ARG A 1 105 ? 34.415 24.277 98.557 1.00 23.82 171 ARG X N 1
ATOM 781 C CA . ARG A 1 105 ? 35.739 24.799 98.926 1.00 23.22 171 ARG X CA 1
ATOM 782 C C . ARG A 1 105 ? 36.241 25.591 97.791 1.00 22.30 171 ARG X C 1
ATOM 783 O O . ARG A 1 105 ? 35.699 25.509 96.693 1.00 22.55 171 ARG X O 1
ATOM 791 N N . THR A 1 106 ? 37.289 26.353 98.027 1.00 20.74 172 THR X N 1
ATOM 792 C CA . THR A 1 106 ? 37.837 27.219 97.030 1.00 21.58 172 THR X CA 1
ATOM 793 C C . THR A 1 106 ? 38.071 26.370 95.764 1.00 21.94 172 THR X C 1
ATOM 794 O O . THR A 1 106 ? 38.588 25.237 95.848 1.00 21.81 172 THR X O 1
ATOM 798 N N . LEU A 1 107 ? 37.727 26.928 94.615 1.00 21.25 173 LEU X N 1
ATOM 799 C CA . LEU A 1 107 ? 37.935 26.197 93.357 1.00 18.42 173 LEU X CA 1
ATOM 800 C C . LEU A 1 107 ? 39.449 26.125 93.104 1.00 17.18 173 LEU X C 1
ATOM 801 O O . LEU A 1 107 ? 40.186 27.113 93.314 1.00 17.17 173 LEU X O 1
ATOM 806 N N . ASN A 1 108 ? 39.901 24.960 92.646 1.00 16.63 174 ASN X N 1
ATOM 807 C CA . ASN A 1 108 ? 41.257 24.734 92.261 1.00 16.86 174 ASN X CA 1
ATOM 808 C C . ASN A 1 108 ? 41.258 24.338 90.774 1.00 16.64 174 ASN X C 1
ATOM 809 O O . ASN A 1 108 ? 40.578 23.387 90.370 1.00 17.18 174 ASN X O 1
ATOM 814 N N . LEU A 1 109 ? 41.958 25.094 89.939 1.00 17.53 175 LEU X N 1
ATOM 815 C CA . LEU A 1 109 ? 41.921 24.795 88.507 1.00 19.41 175 LEU X CA 1
ATOM 816 C C . LEU A 1 109 ? 42.599 23.502 88.123 1.00 19.28 175 LEU X C 1
ATOM 817 O O . LEU A 1 109 ? 42.240 22.921 87.126 1.00 19.89 175 LEU X O 1
ATOM 822 N N . ARG A 1 110 ? 43.575 23.019 88.881 1.00 18.34 176 ARG X N 1
ATOM 823 C CA . ARG A 1 110 ? 44.087 21.655 88.618 1.00 19.59 176 ARG X CA 1
ATOM 824 C C . ARG A 1 110 ? 43.014 20.584 88.881 1.00 17.79 176 ARG X C 1
ATOM 825 O O . ARG A 1 110 ? 42.870 19.676 88.092 1.00 17.92 176 ARG X O 1
ATOM 833 N N . GLU A 1 111 ? 42.308 20.663 90.007 1.00 17.51 177 GLU X N 1
ATOM 834 C CA . GLU A 1 111 ? 41.204 19.748 90.283 1.00 18.08 177 GLU X CA 1
ATOM 835 C C . GLU A 1 111 ? 40.041 19.886 89.249 1.00 15.47 177 GLU X C 1
ATOM 836 O O . GLU A 1 111 ? 39.465 18.878 88.815 1.00 15.72 177 GLU X O 1
ATOM 842 N N . LEU A 1 112 ? 39.723 21.093 88.855 1.00 15.84 178 LEU X N 1
ATOM 843 C CA . LEU A 1 112 ? 38.770 21.285 87.761 1.00 14.99 178 LEU X CA 1
ATOM 844 C C . LEU A 1 112 ? 39.190 20.595 86.506 1.00 15.20 178 LEU X C 1
ATOM 845 O O . LEU A 1 112 ? 38.349 20.019 85.810 1.00 18.78 178 LEU X O 1
ATOM 850 N N . GLN A 1 113 ? 40.463 20.694 86.131 1.00 14.54 179 GLN X N 1
ATOM 851 C CA . GLN A 1 113 ? 40.966 19.998 84.954 1.00 17.30 179 GLN X CA 1
ATOM 852 C C . GLN A 1 113 ? 40.888 18.463 85.135 1.00 17.69 179 GLN X C 1
ATOM 853 O O . GLN A 1 113 ? 40.590 17.732 84.199 1.00 19.78 179 GLN X O 1
ATOM 859 N N . ALA A 1 114 ? 41.126 17.963 86.326 1.00 17.42 180 ALA X N 1
ATOM 860 C CA . ALA A 1 114 ? 40.895 16.522 86.565 1.00 17.83 180 ALA X CA 1
ATOM 861 C C . ALA A 1 114 ? 39.398 16.150 86.337 1.00 17.69 180 ALA X C 1
ATOM 862 O O . ALA A 1 114 ? 39.100 15.105 85.714 1.00 18.32 180 ALA X O 1
ATOM 864 N N . GLY A 1 115 ? 38.452 16.982 86.798 1.00 15.53 181 GLY X N 1
ATOM 865 C CA . GLY A 1 115 ? 37.064 16.714 86.430 1.00 14.73 181 GLY X CA 1
ATOM 866 C C . GLY A 1 115 ? 36.750 16.799 84.948 1.00 14.64 181 GLY X C 1
ATOM 867 O O . GLY A 1 115 ? 35.921 16.064 84.437 1.00 15.80 181 GLY X O 1
ATOM 868 N N . ILE A 1 116 ? 37.353 17.751 84.255 1.00 15.80 182 ILE X N 1
ATOM 869 C CA . ILE A 1 116 ? 37.194 17.882 82.812 1.00 16.34 182 ILE X CA 1
ATOM 870 C C . ILE A 1 116 ? 37.706 16.603 82.187 1.00 17.13 182 ILE X C 1
ATOM 871 O O . ILE A 1 116 ? 37.038 16.011 81.304 1.00 18.12 182 ILE X O 1
ATOM 876 N N . GLU A 1 117 ? 38.813 16.067 82.726 1.00 18.24 183 GLU X N 1
ATOM 877 C CA . GLU A 1 117 ? 39.313 14.775 82.214 1.00 18.92 183 GLU X CA 1
ATOM 878 C C . GLU A 1 117 ? 38.350 13.602 82.478 1.00 18.12 183 GLU X C 1
ATOM 879 O O . GLU A 1 117 ? 38.253 12.691 81.660 1.00 17.86 183 GLU X O 1
ATOM 885 N N . LYS A 1 118 ? 37.638 13.632 83.598 1.00 16.86 184 LYS X N 1
ATOM 886 C CA . LYS A 1 118 ? 36.580 12.635 83.840 1.00 17.49 184 LYS X CA 1
ATOM 887 C C . LYS A 1 118 ? 35.465 12.737 82.827 1.00 16.93 184 LYS X C 1
ATOM 888 O O . LYS A 1 118 ? 34.852 11.727 82.424 1.00 18.36 184 LYS X O 1
ATOM 894 N N . ILE A 1 119 ? 35.136 13.954 82.428 1.00 17.13 185 ILE X N 1
ATOM 895 C CA . ILE A 1 119 ? 34.062 14.077 81.398 1.00 14.89 185 ILE X CA 1
ATOM 896 C C . ILE A 1 119 ? 34.545 13.457 80.047 1.00 16.87 185 ILE X C 1
ATOM 897 O O . ILE A 1 119 ? 33.813 12.714 79.379 1.00 17.57 185 ILE X O 1
ATOM 902 N N . ASN A 1 120 ? 35.756 13.782 79.640 1.00 17.46 186 ASN X N 1
ATOM 903 C CA . ASN A 1 120 ? 36.301 13.308 78.328 1.00 19.82 186 ASN X CA 1
ATOM 904 C C . ASN A 1 120 ? 36.456 11.815 78.375 1.00 20.85 186 ASN X C 1
ATOM 905 O O . ASN A 1 120 ? 36.266 11.142 77.364 1.00 20.62 186 ASN X O 1
ATOM 910 N N . THR A 1 121 ? 36.757 11.270 79.570 1.00 21.33 187 THR X N 1
ATOM 911 C CA . THR A 1 121 ? 36.810 9.821 79.737 1.00 19.73 187 THR X CA 1
ATOM 912 C C . THR A 1 121 ? 35.413 9.214 79.663 1.00 21.13 187 THR X C 1
ATOM 913 O O . THR A 1 121 ? 35.238 8.169 79.059 1.00 22.41 187 THR X O 1
ATOM 917 N N . PHE A 1 122 ? 34.410 9.846 80.251 1.00 22.31 188 PHE X N 1
ATOM 918 C CA . PHE A 1 122 ? 33.048 9.371 80.055 1.00 23.43 188 PHE X CA 1
ATOM 919 C C . PHE A 1 122 ? 32.699 9.261 78.549 1.00 24.66 188 PHE X C 1
ATOM 920 O O . PHE A 1 122 ? 32.248 8.198 78.097 1.00 24.63 188 PHE X O 1
ATOM 928 N N . TYR A 1 123 ? 32.963 10.291 77.762 1.00 23.57 189 TYR X N 1
ATOM 929 C CA . TYR A 1 123 ? 32.705 10.138 76.311 1.00 24.94 189 TYR X CA 1
ATOM 930 C C . TYR A 1 123 ? 33.480 8.975 75.692 1.00 26.07 189 TYR X C 1
ATOM 931 O O . TYR A 1 123 ? 32.911 8.160 74.971 1.00 26.18 189 TYR X O 1
ATOM 940 N N . ARG A 1 124 ? 34.773 8.936 75.932 1.00 26.38 190 ARG X N 1
ATOM 941 C CA . ARG A 1 124 ? 35.639 8.000 75.228 1.00 30.56 190 ARG X CA 1
ATOM 942 C C . ARG A 1 124 ? 35.335 6.580 75.590 1.00 30.47 190 ARG X C 1
ATOM 943 O O . ARG A 1 124 ? 35.360 5.738 74.737 1.00 31.11 190 ARG X O 1
ATOM 951 N N . ASP A 1 125 ? 35.034 6.320 76.852 1.00 31.51 191 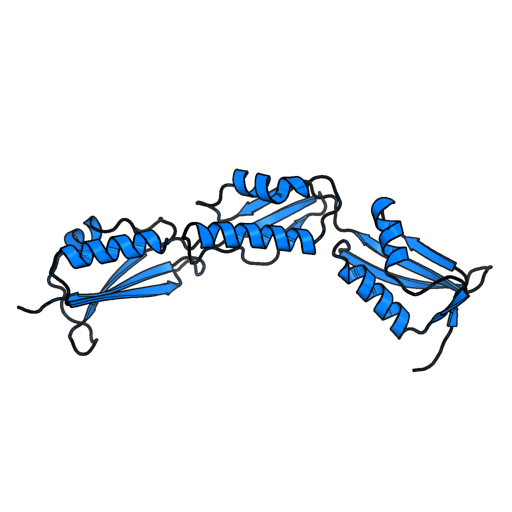ASP X N 1
ATOM 952 C CA . ASP A 1 125 ? 34.807 4.946 77.316 1.00 31.57 191 ASP X CA 1
ATOM 953 C C . ASP A 1 125 ? 33.430 4.427 76.889 1.00 31.06 191 ASP X C 1
ATOM 954 O O . ASP A 1 125 ? 33.247 3.229 76.769 1.00 31.48 191 ASP X O 1
ATOM 959 N N . ASN A 1 126 ? 32.473 5.317 76.683 1.00 30.20 192 ASN X N 1
ATOM 960 C CA . ASN A 1 126 ? 31.133 4.935 76.270 1.00 29.28 192 ASN X CA 1
ATOM 961 C C . ASN A 1 126 ? 30.994 4.888 74.741 1.00 28.56 192 ASN X C 1
ATOM 962 O O . ASN A 1 126 ? 29.916 4.584 74.203 1.00 28.44 192 ASN X O 1
ATOM 967 N N . GLY A 1 127 ? 32.096 5.150 74.039 1.00 26.76 193 GLY X N 1
ATOM 968 C CA . GLY A 1 127 ? 32.138 5.030 72.572 1.00 25.26 193 GLY X CA 1
ATOM 969 C C . GLY A 1 127 ? 31.848 6.334 71.803 1.00 24.00 193 GLY X C 1
ATOM 970 O O . GLY A 1 127 ? 31.839 6.334 70.571 1.00 22.75 193 GLY X O 1
ATOM 971 N N . TYR A 1 128 ? 31.604 7.444 72.507 1.00 21.18 194 TYR X N 1
ATOM 972 C CA . TYR A 1 128 ? 31.345 8.727 71.822 1.00 21.21 194 TYR X CA 1
ATOM 973 C C . TYR A 1 128 ? 32.678 9.318 71.494 1.00 23.02 194 TYR X C 1
ATOM 974 O O . TYR A 1 128 ? 33.173 10.237 72.183 1.00 22.99 194 TYR X O 1
ATOM 983 N N . ILE A 1 129 ? 33.285 8.756 70.463 1.00 22.73 195 ILE X N 1
ATOM 984 C CA . ILE A 1 129 ? 34.678 9.051 70.106 1.00 24.39 195 ILE X CA 1
ATOM 985 C C . ILE A 1 129 ? 35.042 10.499 69.900 1.00 23.61 195 ILE X C 1
ATOM 986 O O . ILE A 1 129 ? 36.225 10.854 70.073 1.00 23.89 195 ILE X O 1
ATOM 991 N N . LEU A 1 130 ? 34.094 11.334 69.472 1.00 22.80 196 LEU X N 1
ATOM 992 C CA . LEU A 1 130 ? 34.408 12.756 69.190 1.00 21.69 196 LEU X CA 1
ATOM 993 C C . LEU A 1 130 ? 34.190 13.662 70.422 1.00 20.48 196 LEU X C 1
ATOM 994 O O . LEU A 1 130 ? 34.593 14.797 70.411 1.00 20.88 196 LEU X O 1
ATOM 999 N N . GLY A 1 131 ? 33.492 13.174 71.425 1.00 19.41 197 GLY X N 1
ATOM 1000 C CA . GLY A 1 131 ? 32.984 14.037 72.470 1.00 18.42 197 GLY X CA 1
ATOM 1001 C C . GLY A 1 131 ? 34.065 14.614 73.371 1.00 20.24 197 GLY X C 1
ATOM 1002 O O . GLY A 1 131 ? 34.977 13.877 73.771 1.00 18.08 197 GLY X O 1
ATOM 1003 N N . GLN A 1 132 ? 33.983 15.886 73.761 1.00 18.02 198 GLN X N 1
ATOM 1004 C CA . GLN A 1 132 ? 35.039 16.381 74.695 1.00 18.75 198 GLN X CA 1
ATOM 1005 C C . GLN A 1 132 ? 34.558 17.739 75.149 1.00 18.65 198 GLN X C 1
ATOM 1006 O O . GLN A 1 132 ? 33.707 18.338 74.466 1.00 18.93 198 GLN X O 1
ATOM 1012 N N . VAL A 1 133 ? 35.160 18.229 76.242 1.00 17.67 199 VAL X N 1
ATOM 1013 C CA . VAL A 1 133 ? 34.979 19.603 76.736 1.00 15.53 199 VAL X CA 1
ATOM 1014 C C . VAL A 1 133 ? 35.734 20.488 75.786 1.00 17.26 199 VAL X C 1
ATOM 1015 O O . VAL A 1 133 ? 36.808 20.092 75.318 1.00 17.01 199 VAL X O 1
ATOM 1019 N N . VAL A 1 134 ? 35.175 21.653 75.453 1.00 16.01 200 VAL X N 1
ATOM 1020 C CA . VAL A 1 134 ? 35.805 22.609 74.566 1.00 18.27 200 VAL X CA 1
ATOM 1021 C C . VAL A 1 134 ? 35.824 23.994 75.210 1.00 19.87 200 VAL X C 1
ATOM 1022 O O . VAL A 1 134 ? 34.959 24.346 76.076 1.00 19.48 200 VAL X O 1
ATOM 1026 N N . GLY A 1 135 ? 36.833 24.773 74.839 1.00 21.43 201 GLY X N 1
ATOM 1027 C CA . GLY A 1 135 ? 36.898 26.155 75.310 1.00 23.67 201 GLY X CA 1
ATOM 1028 C C . GLY A 1 135 ? 37.553 26.232 76.672 1.00 24.18 201 GLY X C 1
ATOM 1029 O O . GLY A 1 135 ? 38.058 25.226 77.204 1.00 24.11 201 GLY X O 1
ATOM 1030 N N . THR A 1 136 ? 37.527 27.428 77.234 1.00 23.64 202 THR X N 1
ATOM 1031 C CA . THR A 1 136 ? 38.088 27.714 78.528 1.00 24.50 202 THR X CA 1
ATOM 1032 C C . THR A 1 136 ? 36.920 27.782 79.530 1.00 23.53 202 THR X C 1
ATOM 1033 O O . THR A 1 136 ? 35.923 28.473 79.242 1.00 21.50 202 THR X O 1
ATOM 1037 N N . PRO A 1 137 ? 37.045 27.093 80.701 1.00 22.50 203 PRO X N 1
ATOM 1038 C CA . PRO A 1 137 ? 35.996 27.184 81.714 1.00 22.73 203 PRO X CA 1
ATOM 1039 C C . PRO A 1 137 ? 35.723 28.636 82.079 1.00 21.73 203 PRO X C 1
ATOM 1040 O O . PRO A 1 137 ? 36.642 29.433 82.122 1.00 21.67 203 PRO X O 1
ATOM 1044 N N . GLN A 1 138 ? 34.454 28.987 82.198 1.00 21.06 204 GLN X N 1
ATOM 1045 C CA . GLN A 1 138 ? 34.065 30.262 82.723 1.00 22.05 204 GLN X CA 1
ATOM 1046 C C . GLN A 1 138 ? 33.786 30.144 84.218 1.00 20.81 204 GLN X C 1
ATOM 1047 O O . GLN A 1 138 ? 32.895 29.437 84.643 1.00 18.40 204 GLN X O 1
ATOM 1053 N N . VAL A 1 139 ? 34.537 30.902 84.980 1.00 20.15 205 VAL X N 1
ATOM 1054 C CA . VAL A 1 139 ? 34.424 30.932 86.441 1.00 20.18 205 VAL X CA 1
ATOM 1055 C C . VAL A 1 139 ? 33.752 32.262 86.849 1.00 20.52 205 VAL X C 1
ATOM 1056 O O . VAL A 1 139 ? 34.405 33.322 86.811 1.00 22.86 205 VAL X O 1
ATOM 1060 N N . ASP A 1 140 ? 32.495 32.246 87.295 1.00 19.20 206 ASP X N 1
ATOM 1061 C CA . ASP A 1 140 ? 31.834 33.522 87.654 1.00 19.99 206 ASP X CA 1
ATOM 1062 C C . ASP A 1 140 ? 32.172 33.818 89.077 1.00 20.55 206 ASP X C 1
ATOM 1063 O O . ASP A 1 140 ? 32.439 32.874 89.849 1.00 20.32 206 ASP X O 1
ATOM 1068 N N . PRO A 1 141 ? 32.133 35.112 89.464 1.00 20.58 207 PRO X N 1
ATOM 1069 C CA . PRO A 1 141 ? 32.565 35.471 90.843 1.00 20.56 207 PRO X CA 1
ATOM 1070 C C . PRO A 1 141 ? 31.668 34.889 91.946 1.00 20.89 207 PRO X C 1
ATOM 1071 O O . PRO A 1 141 ? 32.113 34.743 93.063 1.00 22.52 207 PRO X O 1
ATOM 1075 N N . ASP A 1 142 ? 30.439 34.494 91.640 1.00 20.88 208 ASP X N 1
ATOM 1076 C CA . ASP A 1 142 ? 29.600 33.841 92.658 1.00 20.88 208 ASP X CA 1
ATOM 1077 C C . ASP A 1 142 ? 29.864 32.296 92.827 1.00 20.97 208 ASP X C 1
ATOM 1078 O O . ASP A 1 142 ? 29.175 31.644 93.626 1.00 22.28 208 ASP X O 1
ATOM 1083 N N . GLY A 1 143 ? 30.843 31.714 92.109 1.00 19.40 209 GLY X N 1
ATOM 1084 C CA . GLY A 1 143 ? 31.324 30.332 92.392 1.00 18.89 209 GLY X CA 1
ATOM 1085 C C . GLY A 1 143 ? 30.671 29.317 91.468 1.00 18.80 209 GLY X C 1
ATOM 1086 O O . GLY A 1 143 ? 30.709 28.143 91.724 1.00 18.29 209 GLY X O 1
ATOM 1087 N N . VAL A 1 144 ? 29.949 29.806 90.465 1.00 17.79 210 VAL X N 1
ATOM 1088 C CA . VAL A 1 144 ? 29.358 28.928 89.444 1.00 18.63 210 VAL X CA 1
ATOM 1089 C C . VAL A 1 144 ? 30.272 28.862 88.223 1.00 18.71 210 VAL X C 1
ATOM 1090 O O . VAL A 1 144 ? 30.631 29.935 87.634 1.00 21.44 210 VAL X O 1
ATOM 1094 N N . VAL A 1 145 ? 30.660 27.644 87.849 1.00 18.54 211 VAL X N 1
ATOM 1095 C CA . VAL A 1 145 ? 31.538 27.376 86.712 1.00 17.84 211 VAL X CA 1
ATOM 1096 C C . VAL A 1 145 ? 30.702 26.806 85.524 1.00 17.35 211 VAL X C 1
ATOM 1097 O O . VAL A 1 145 ? 29.849 25.907 85.692 1.00 15.94 211 VAL X O 1
ATOM 1101 N N . THR A 1 146 ? 30.927 27.390 84.347 1.00 16.32 212 THR X N 1
ATOM 1102 C CA . THR A 1 146 ? 30.272 26.939 83.110 1.00 16.72 212 THR X CA 1
ATOM 1103 C C . THR A 1 146 ? 31.324 26.369 82.153 1.00 17.20 212 THR X C 1
ATOM 1104 O O . THR A 1 146 ? 32.338 27.015 81.881 1.00 15.69 212 THR X O 1
ATOM 1108 N N . LEU A 1 147 ? 31.049 25.148 81.720 1.00 16.32 213 LEU X N 1
ATOM 1109 C CA . LEU A 1 147 ? 31.786 24.412 80.711 1.00 16.91 213 LEU X CA 1
ATOM 1110 C C . LEU A 1 147 ? 30.928 24.198 79.420 1.00 15.73 213 LEU X C 1
ATOM 1111 O O . LEU A 1 147 ? 29.682 24.196 79.470 1.00 17.10 213 LEU X O 1
ATOM 1116 N N . GLN A 1 148 ? 31.609 23.985 78.290 1.00 16.64 214 GLN X N 1
ATOM 1117 C CA . GLN A 1 148 ? 30.976 23.620 77.032 1.00 17.06 214 GLN X CA 1
ATOM 1118 C C . GLN A 1 148 ? 31.477 22.276 76.678 1.00 17.60 214 GLN X C 1
ATOM 1119 O O . GLN A 1 148 ? 32.669 21.997 76.916 1.00 19.08 214 GLN X O 1
ATOM 1125 N N . VAL A 1 149 ? 30.611 21.421 76.128 1.00 18.38 215 VAL X N 1
ATOM 1126 C CA . VAL A 1 149 ? 31.049 20.213 75.433 1.00 16.81 215 VAL X CA 1
ATOM 1127 C C . VAL A 1 149 ? 30.578 20.252 73.960 1.00 19.35 215 VAL X C 1
ATOM 1128 O O . VAL A 1 149 ? 29.596 20.934 73.619 1.00 17.86 215 VAL X O 1
ATOM 1132 N N . ALA A 1 150 ? 31.340 19.563 73.125 1.00 17.81 216 ALA X N 1
ATOM 1133 C CA . ALA A 1 150 ? 30.945 19.217 71.761 1.00 19.69 216 ALA X CA 1
ATOM 1134 C C . ALA A 1 150 ? 30.998 17.717 71.749 1.00 19.87 216 ALA X C 1
ATOM 1135 O O . ALA A 1 150 ? 32.080 17.143 71.771 1.00 20.76 216 ALA X O 1
ATOM 1137 N N . GLU A 1 151 ? 29.829 17.099 71.700 1.00 18.83 217 GLU X N 1
ATOM 1138 C CA . GLU A 1 151 ? 29.708 15.680 71.904 1.00 19.03 217 GLU X CA 1
ATOM 1139 C C . GLU A 1 151 ? 29.913 14.905 70.603 1.00 19.60 217 GLU X C 1
ATOM 1140 O O . GLU A 1 151 ? 30.202 13.725 70.661 1.00 18.96 217 GLU X O 1
ATOM 1146 N N . GLY A 1 152 ? 29.778 15.569 69.454 1.00 18.63 218 GLY X N 1
ATOM 1147 C CA . GLY A 1 152 ? 29.918 14.886 68.143 1.00 20.20 218 GLY X CA 1
ATOM 1148 C C . GLY A 1 152 ? 28.546 14.585 67.530 1.00 21.50 218 GLY X C 1
ATOM 1149 O O . GLY A 1 152 ? 28.273 13.479 67.084 1.00 22.71 218 GLY X O 1
ATOM 1150 N N . VAL A 1 153 ? 27.642 15.554 67.572 1.00 21.92 219 VAL X N 1
ATOM 1151 C CA . VAL A 1 153 ? 26.285 15.423 66.968 1.00 21.33 219 VAL X CA 1
ATOM 1152 C C . VAL A 1 153 ? 26.395 15.302 65.422 1.00 19.99 219 VAL X C 1
ATOM 1153 O O . VAL A 1 153 ? 27.181 16.018 64.760 1.00 18.35 219 VAL X O 1
ATOM 1157 N N . VAL A 1 154 ? 25.639 14.322 64.905 1.00 21.47 220 VAL X N 1
ATOM 1158 C CA . VAL A 1 154 ? 25.488 14.047 63.472 1.00 20.89 220 VAL X CA 1
ATOM 1159 C C . VAL A 1 154 ? 24.416 15.002 62.916 1.00 23.09 220 VAL X C 1
ATOM 1160 O O . VAL A 1 154 ? 23.229 14.913 63.244 1.00 24.75 220 VAL X O 1
ATOM 1164 N N . GLU A 1 155 ? 24.880 15.961 62.143 1.00 23.97 221 GLU X N 1
ATOM 1165 C CA . GLU A 1 155 ? 24.040 16.938 61.448 1.00 26.05 221 GLU X CA 1
ATOM 1166 C C . GLU A 1 155 ? 23.411 16.246 60.202 1.00 25.18 221 GLU X C 1
ATOM 1167 O O . GLU A 1 155 ? 22.182 16.224 60.039 1.00 23.36 221 GLU X O 1
ATOM 1173 N N . GLN A 1 156 ? 24.239 15.640 59.337 1.00 24.72 222 GLN X N 1
ATOM 1174 C CA . GLN A 1 156 ? 23.699 14.836 58.248 1.00 25.76 222 GLN X CA 1
ATOM 1175 C C . GLN A 1 156 ? 24.487 13.592 57.968 1.00 24.29 222 GLN X C 1
ATOM 1176 O O . GLN A 1 156 ? 25.598 13.376 58.487 1.00 22.59 222 GLN X O 1
ATOM 1182 N N . VAL A 1 157 ? 23.887 12.749 57.161 1.00 22.82 223 VAL X N 1
ATOM 1183 C CA . VAL A 1 157 ? 24.617 11.580 56.672 1.00 23.01 223 VAL X CA 1
ATOM 1184 C C . VAL A 1 157 ? 24.473 11.603 55.160 1.00 23.54 223 VAL X C 1
ATOM 1185 O O . VAL A 1 157 ? 23.345 11.631 54.651 1.00 22.44 223 VAL X O 1
ATOM 1189 N N . THR A 1 158 ? 25.632 11.520 54.471 1.00 22.20 224 THR X N 1
ATOM 1190 C CA . THR A 1 158 ? 25.763 11.751 53.026 1.00 22.29 224 THR X CA 1
ATOM 1191 C C . THR A 1 158 ? 26.327 10.478 52.436 1.00 20.91 224 THR X C 1
ATOM 1192 O O . THR A 1 158 ? 27.379 10.018 52.910 1.00 19.89 224 THR X O 1
ATOM 1196 N N . TYR A 1 159 ? 25.652 9.916 51.426 1.00 20.47 225 TYR X N 1
ATOM 1197 C CA . TYR A 1 159 ? 26.209 8.797 50.659 1.00 20.03 225 TYR X CA 1
ATOM 1198 C C . TYR A 1 159 ? 26.965 9.287 49.421 1.00 21.44 225 TYR X C 1
ATOM 1199 O O . TYR A 1 159 ? 26.445 10.080 48.657 1.00 21.41 225 TYR X O 1
ATOM 1208 N N . ARG A 1 160 ? 28.195 8.820 49.208 1.00 18.98 226 ARG X N 1
ATOM 1209 C CA . ARG A 1 160 ? 28.863 9.151 47.953 1.00 19.87 226 ARG X CA 1
ATOM 1210 C C . ARG A 1 160 ? 29.229 7.830 47.231 1.00 19.09 226 ARG X C 1
ATOM 1211 O O . ARG A 1 160 ? 29.981 6.982 47.784 1.00 19.06 226 ARG X O 1
ATOM 1219 N N . PHE A 1 161 ? 28.644 7.608 46.069 1.00 19.34 227 PHE X N 1
ATOM 1220 C CA . PHE A 1 161 ? 28.927 6.403 45.305 1.00 19.15 227 PHE X CA 1
ATOM 1221 C C . PHE A 1 161 ? 30.143 6.553 44.402 1.00 20.71 227 PHE X C 1
ATOM 1222 O O . PHE A 1 161 ? 30.306 7.565 43.738 1.00 19.60 227 PHE X O 1
ATOM 1230 N N . LEU A 1 162 ? 31.014 5.546 44.372 1.00 21.56 228 LEU X N 1
ATOM 1231 C CA . LEU A 1 162 ? 32.301 5.697 43.690 1.00 23.28 228 LEU X CA 1
ATOM 1232 C C . LEU A 1 162 ? 32.584 4.469 42.897 1.00 25.97 228 LEU X C 1
ATOM 1233 O O . LEU A 1 162 ? 32.226 3.380 43.357 1.00 26.58 228 LEU X O 1
ATOM 1238 N N . ASN A 1 163 ? 33.200 4.609 41.707 1.00 27.64 229 ASN X N 1
ATOM 1239 C CA . ASN A 1 163 ? 33.547 3.436 40.873 1.00 30.51 229 ASN X CA 1
ATOM 1240 C C . ASN A 1 163 ? 34.824 2.839 41.434 1.00 32.80 229 ASN X C 1
ATOM 1241 O O . ASN A 1 163 ? 35.350 3.344 42.428 1.00 33.08 229 ASN X O 1
ATOM 1246 N N . LYS A 1 164 ? 35.361 1.797 40.796 1.00 37.21 230 LYS X N 1
ATOM 1247 C CA . LYS A 1 164 ? 36.667 1.243 41.259 1.00 40.04 230 LYS X CA 1
ATOM 1248 C C . LYS A 1 164 ? 37.801 2.303 41.427 1.00 40.86 230 LYS X C 1
ATOM 1249 O O . LYS A 1 164 ? 38.468 2.344 42.489 1.00 41.34 230 LYS X O 1
ATOM 1255 N N . GLU A 1 165 ? 38.005 3.172 40.432 1.00 41.56 231 GLU X N 1
ATOM 1256 C CA . GLU A 1 165 ? 39.089 4.170 40.575 1.00 42.89 231 GLU X CA 1
ATOM 1257 C C . GLU A 1 165 ? 38.941 5.139 41.796 1.00 41.71 231 GLU X C 1
ATOM 1258 O O . GLU A 1 165 ? 39.938 5.667 42.305 1.00 42.74 231 GLU X O 1
ATOM 1264 N N . GLY A 1 166 ? 37.718 5.309 42.309 1.00 40.02 232 GLY X N 1
ATOM 1265 C CA . GLY A 1 166 ? 37.465 6.223 43.436 1.00 36.44 232 GLY X CA 1
ATOM 1266 C C . GLY A 1 166 ? 36.792 7.514 42.971 1.00 34.47 232 GLY X C 1
ATOM 1267 O O . GLY A 1 166 ? 36.631 8.452 43.753 1.00 34.64 232 GLY X O 1
ATOM 1268 N N . GLU A 1 167 ? 36.405 7.557 41.695 1.00 32.07 233 GLU X N 1
ATOM 1269 C CA . GLU A 1 167 ? 35.639 8.680 41.114 1.00 30.33 233 GLU X CA 1
ATOM 1270 C C . GLU A 1 167 ? 34.119 8.492 41.236 1.00 28.33 233 GLU X C 1
ATOM 1271 O O . GLU A 1 167 ? 33.643 7.372 41.280 1.00 27.83 233 GLU X O 1
ATOM 1277 N N . PRO A 1 168 ? 33.359 9.598 41.221 1.00 26.30 234 PRO X N 1
ATOM 1278 C CA . PRO A 1 168 ? 31.903 9.508 41.348 1.00 24.76 234 PRO X CA 1
ATOM 1279 C C . PRO A 1 168 ? 31.258 8.660 40.294 1.00 22.90 234 PRO X C 1
ATOM 1280 O O . PRO A 1 168 ? 31.628 8.726 39.101 1.00 22.25 234 PRO X O 1
ATOM 1284 N N . THR A 1 169 ? 30.260 7.895 40.701 1.00 20.62 235 THR X N 1
ATOM 1285 C CA . THR A 1 169 ? 29.565 6.993 39.738 1.00 19.09 235 THR X CA 1
ATOM 1286 C C . THR A 1 169 ? 28.076 6.960 40.027 1.00 18.38 235 THR X C 1
ATOM 1287 O O . THR A 1 169 ? 27.676 7.345 41.116 1.00 17.97 235 THR X O 1
ATOM 1291 N N . LYS A 1 170 ? 27.251 6.593 39.051 1.00 18.64 236 LYS X N 1
ATOM 1292 C CA . LYS A 1 170 ? 25.784 6.616 39.260 1.00 21.24 236 LYS X CA 1
ATOM 1293 C C . LYS A 1 170 ? 25.423 5.590 40.332 1.00 21.70 236 LYS X C 1
ATOM 1294 O O . LYS A 1 170 ? 25.874 4.442 40.306 1.00 20.64 236 LYS X O 1
ATOM 1300 N N . GLN A 1 171 ? 24.639 6.047 41.295 1.00 23.48 237 GLN X N 1
ATOM 1301 C CA . GLN A 1 171 ? 24.032 5.211 42.366 1.00 24.61 237 GLN X CA 1
ATOM 1302 C C . GLN A 1 171 ? 23.032 4.201 41.789 1.00 25.98 237 GLN X C 1
ATOM 1303 O O . GLN A 1 171 ? 22.184 4.596 40.985 1.00 25.55 237 GLN X O 1
ATOM 1309 N N . ARG A 1 172 ? 23.112 2.931 42.190 1.00 27.74 238 ARG X N 1
ATOM 1310 C CA . ARG A 1 172 ? 22.076 1.930 41.809 1.00 30.56 238 ARG X CA 1
ATOM 1311 C C . ARG A 1 172 ? 21.087 1.612 42.963 1.00 30.88 238 ARG X C 1
ATOM 1312 O O . ARG A 1 172 ? 19.861 1.638 42.744 1.00 31.57 238 ARG X O 1
ATOM 1320 N N . THR A 1 173 ? 21.600 1.354 44.171 1.00 30.22 239 THR X N 1
ATOM 1321 C CA . THR A 1 173 ? 20.729 0.983 45.309 1.00 31.14 239 THR X CA 1
ATOM 1322 C C . THR A 1 173 ? 19.926 2.219 45.828 1.00 30.36 239 THR X C 1
ATOM 1323 O O . THR A 1 173 ? 20.442 3.332 45.873 1.00 30.55 239 THR X O 1
ATOM 1327 N N . ARG A 1 174 ? 18.690 2.018 46.251 1.00 29.72 240 ARG X N 1
ATOM 1328 C CA . ARG A 1 174 ? 17.913 3.128 46.839 1.00 30.61 240 ARG X CA 1
ATOM 1329 C C . ARG A 1 174 ? 18.405 3.518 48.227 1.00 29.95 240 ARG X C 1
ATOM 1330 O O . ARG A 1 174 ? 18.891 2.665 48.977 1.00 28.34 240 ARG X O 1
ATOM 1338 N N . ASP A 1 175 ? 18.254 4.804 48.556 1.00 29.69 241 ASP X N 1
ATOM 1339 C CA . ASP A 1 175 ? 18.640 5.339 49.867 1.00 30.70 241 ASP X CA 1
ATOM 1340 C C . ASP A 1 175 ? 18.011 4.565 51.037 1.00 29.81 241 ASP X C 1
ATOM 1341 O O . ASP A 1 175 ? 18.699 4.277 52.004 1.00 29.01 241 ASP X O 1
ATOM 1346 N N . PHE A 1 176 ? 16.728 4.216 50.963 1.00 29.75 242 PHE X N 1
ATOM 1347 C CA . PHE A 1 176 ? 16.109 3.545 52.129 1.00 30.02 242 PHE X CA 1
ATOM 1348 C C . PHE A 1 176 ? 16.816 2.241 52.507 1.00 28.73 242 PHE X C 1
ATOM 1349 O O . PHE A 1 176 ? 16.855 1.863 53.671 1.00 28.82 242 PHE X O 1
ATOM 1357 N N . VAL A 1 177 ? 17.360 1.541 51.506 1.00 27.21 243 VAL X N 1
ATOM 1358 C CA . VAL A 1 177 ? 18.010 0.229 51.699 1.00 25.33 243 VAL X CA 1
ATOM 1359 C C . VAL A 1 177 ? 19.161 0.364 52.661 1.00 24.47 243 VAL X C 1
ATOM 1360 O O . VAL A 1 177 ? 19.351 -0.499 53.535 1.00 23.06 243 VAL X O 1
ATOM 1364 N N . ILE A 1 178 ? 19.904 1.461 52.506 1.00 22.83 244 ILE X N 1
ATOM 1365 C CA . ILE A 1 178 ? 21.038 1.750 53.363 1.00 23.52 244 ILE X CA 1
ATOM 1366 C C . ILE A 1 178 ? 20.563 2.346 54.693 1.00 23.31 244 ILE X C 1
ATOM 1367 O O . ILE A 1 178 ? 20.974 1.894 55.770 1.00 23.66 244 ILE X O 1
ATOM 1372 N N . SER A 1 179 ? 19.708 3.356 54.597 1.00 21.63 245 SER X N 1
ATOM 1373 C CA . SER A 1 179 ? 19.299 4.095 55.786 1.00 24.76 245 SER X CA 1
ATOM 1374 C C . SER A 1 179 ? 18.644 3.141 56.843 1.00 24.20 245 SER X C 1
ATOM 1375 O O . SER A 1 179 ? 18.829 3.277 58.056 1.00 25.80 245 SER X O 1
ATOM 1378 N N . ARG A 1 180 ? 17.877 2.165 56.380 1.00 24.84 246 ARG X N 1
ATOM 1379 C CA . ARG A 1 180 ? 17.148 1.303 57.311 1.00 25.56 246 ARG X CA 1
ATOM 1380 C C . ARG A 1 180 ? 18.029 0.319 58.050 1.00 25.61 246 ARG X C 1
ATOM 1381 O O . ARG A 1 180 ? 17.581 -0.318 59.003 1.00 24.43 246 ARG X O 1
ATOM 1389 N N . GLU A 1 181 ? 19.286 0.202 57.620 1.00 24.87 247 GLU X N 1
ATOM 1390 C CA . GLU A 1 181 ? 20.231 -0.616 58.359 1.00 24.53 247 GLU X CA 1
ATOM 1391 C C . GLU A 1 181 ? 20.983 0.144 59.425 1.00 25.40 247 GLU X C 1
ATOM 1392 O O . GLU A 1 181 ? 21.694 -0.488 60.226 1.00 25.59 247 GLU X O 1
ATOM 1398 N N . MET A 1 182 ? 20.848 1.481 59.413 1.00 23.96 248 MET X N 1
ATOM 1399 C CA . MET A 1 182 ? 21.713 2.335 60.208 1.00 25.98 248 MET X CA 1
ATOM 1400 C C . MET A 1 182 ? 21.001 2.963 61.398 1.00 25.80 248 MET X C 1
ATOM 1401 O O . MET A 1 182 ? 19.980 3.640 61.239 1.00 26.18 248 MET X O 1
ATOM 1406 N N . ASP A 1 183 ? 21.567 2.754 62.575 1.00 27.44 249 ASP X N 1
ATOM 1407 C CA . ASP A 1 183 ? 21.206 3.551 63.779 1.00 28.68 249 ASP X CA 1
ATOM 1408 C C . ASP A 1 183 ? 21.851 4.941 63.833 1.00 28.18 249 ASP X C 1
ATOM 1409 O O . ASP A 1 183 ? 21.333 5.845 64.516 1.00 27.76 249 ASP X O 1
ATOM 1414 N N . THR A 1 184 ? 23.020 5.094 63.221 1.00 28.01 250 THR X N 1
ATOM 1415 C CA . THR A 1 184 ? 23.612 6.432 63.065 1.00 27.55 250 THR X CA 1
ATOM 1416 C C . THR A 1 184 ? 22.754 7.244 62.081 1.00 28.63 250 THR X C 1
ATOM 1417 O O . THR A 1 184 ? 22.704 6.901 60.901 1.00 28.58 250 THR X O 1
ATOM 1421 N N . GLN A 1 185 ? 22.035 8.273 62.575 1.00 29.62 251 GLN X N 1
ATOM 1422 C CA . GLN A 1 185 ? 21.054 9.068 61.775 1.00 30.32 251 GLN X CA 1
ATOM 1423 C C . GLN A 1 185 ? 21.250 10.545 62.167 1.00 29.87 251 GLN X C 1
ATOM 1424 O O . GLN A 1 185 ? 21.828 10.808 63.188 1.00 29.93 251 GLN X O 1
ATOM 1430 N N . PRO A 1 186 ? 20.822 11.504 61.333 1.00 29.70 252 PRO X N 1
ATOM 1431 C CA . PRO A 1 186 ? 20.908 12.894 61.824 1.00 28.88 252 PRO X CA 1
ATOM 1432 C C . PRO A 1 186 ? 20.294 13.103 63.218 1.00 28.32 252 PRO X C 1
ATOM 1433 O O . PRO A 1 186 ? 19.280 12.461 63.550 1.00 27.50 252 PRO X O 1
ATOM 1437 N N . GLY A 1 187 ? 20.973 13.930 64.040 1.00 27.72 253 GLY X N 1
ATOM 1438 C CA . GLY A 1 187 ? 20.607 14.151 65.433 1.00 27.44 253 GLY X CA 1
ATOM 1439 C C . GLY A 1 187 ? 21.173 13.223 66.498 1.00 27.32 253 GLY X C 1
ATOM 1440 O O . GLY A 1 187 ? 21.034 13.527 67.675 1.00 27.84 253 GLY X O 1
ATOM 1441 N N . VAL A 1 188 ? 21.781 12.073 66.149 1.00 26.81 254 VAL X N 1
ATOM 1442 C CA . VAL A 1 188 ? 22.348 11.208 67.198 1.00 24.61 254 VAL X CA 1
ATOM 1443 C C . VAL A 1 188 ? 23.765 11.745 67.427 1.00 24.77 254 VAL X C 1
ATOM 1444 O O . VAL A 1 188 ? 24.300 12.473 66.569 1.00 23.10 254 VAL X O 1
ATOM 1448 N N . VAL A 1 189 ? 24.354 11.427 68.583 1.00 22.42 255 VAL X N 1
ATOM 1449 C CA . VAL A 1 189 ? 25.748 11.716 68.849 1.00 21.74 255 VAL X CA 1
ATOM 1450 C C . VAL A 1 189 ? 26.550 10.505 68.307 1.00 22.39 255 VAL X C 1
ATOM 1451 O O . VAL A 1 189 ? 26.306 9.368 68.670 1.00 22.81 255 VAL X O 1
ATOM 1455 N N . LEU A 1 190 ? 27.494 10.778 67.442 1.00 23.51 256 LEU X N 1
ATOM 1456 C CA . LEU A 1 190 ? 28.336 9.722 66.820 1.00 24.46 256 LEU X CA 1
ATOM 1457 C C . LEU A 1 190 ? 28.961 8.755 67.848 1.00 26.10 256 LEU X C 1
ATOM 1458 O O . LEU A 1 190 ? 29.644 9.174 68.814 1.00 24.82 256 LEU X O 1
ATOM 1463 N N . ASN A 1 191 ? 28.735 7.447 67.650 1.00 25.62 257 ASN X N 1
ATOM 1464 C CA . ASN A 1 191 ? 29.296 6.471 68.556 1.00 25.55 257 ASN X CA 1
ATOM 1465 C C . ASN A 1 191 ? 29.965 5.382 67.751 1.00 27.29 257 ASN X C 1
ATOM 1466 O O . ASN A 1 191 ? 29.368 4.846 66.853 1.00 25.01 257 ASN X O 1
ATOM 1471 N N . GLN A 1 192 ? 31.207 5.070 68.086 1.00 28.99 258 GLN X N 1
ATOM 1472 C CA . GLN A 1 192 ? 32.038 4.224 67.214 1.00 32.20 258 GLN X CA 1
ATOM 1473 C C . GLN A 1 192 ? 31.546 2.783 67.203 1.00 32.26 258 GLN X C 1
ATOM 1474 O O . GLN A 1 192 ? 31.770 2.063 66.208 1.00 33.47 258 GLN X O 1
ATOM 1480 N N . LYS A 1 193 ? 30.842 2.399 68.275 1.00 31.84 259 LYS X N 1
ATOM 1481 C CA . LYS A 1 193 ? 30.221 1.079 68.450 1.00 32.42 259 LYS X CA 1
ATOM 1482 C C . LYS A 1 193 ? 29.053 0.934 67.493 1.00 30.91 259 LYS X C 1
ATOM 1483 O O . LYS A 1 193 ? 28.871 -0.113 66.860 1.00 28.69 259 LYS X O 1
ATOM 1489 N N . THR A 1 194 ? 28.235 1.984 67.444 1.00 29.00 260 THR X N 1
ATOM 1490 C CA . THR A 1 194 ? 27.064 2.008 66.543 1.00 26.85 260 THR X CA 1
ATOM 1491 C C . THR A 1 194 ? 27.501 2.089 65.092 1.00 26.46 260 THR X C 1
ATOM 1492 O O . THR A 1 194 ? 26.926 1.373 64.276 1.00 24.60 260 THR X O 1
ATOM 1496 N N . VAL A 1 195 ? 28.504 2.929 64.776 1.00 24.62 261 VAL X N 1
ATOM 1497 C CA . VAL A 1 195 ? 29.055 2.936 63.412 1.00 25.05 261 VAL X CA 1
ATOM 1498 C C . VAL A 1 195 ? 29.531 1.549 62.915 1.00 25.90 261 VAL X C 1
ATOM 1499 O O . VAL A 1 195 ? 29.199 1.116 61.792 1.00 22.91 261 VAL X O 1
ATOM 1503 N N . GLN A 1 196 ? 30.283 0.865 63.766 1.00 27.91 262 GLN X N 1
ATOM 1504 C CA . GLN A 1 196 ? 30.725 -0.508 63.530 1.00 28.73 262 GLN X CA 1
ATOM 1505 C C . GLN A 1 196 ? 29.616 -1.442 63.218 1.00 27.63 262 GLN X C 1
ATOM 1506 O O . GLN A 1 196 ? 29.727 -2.186 62.239 1.00 26.12 262 GLN X O 1
ATOM 1512 N N . ALA A 1 197 ? 28.631 -1.464 64.121 1.00 25.94 263 ALA X N 1
ATOM 1513 C CA . ALA A 1 197 ? 27.446 -2.282 63.991 1.00 26.61 263 ALA X CA 1
ATOM 1514 C C . ALA A 1 197 ? 26.701 -2.007 62.684 1.00 25.40 263 ALA X C 1
ATOM 1515 O O . ALA A 1 197 ? 26.210 -2.937 61.995 1.00 24.96 263 ALA X O 1
ATOM 1517 N N . ASP A 1 198 ? 26.640 -0.737 62.347 1.00 22.96 264 ASP X N 1
ATOM 1518 C CA . ASP A 1 198 ? 25.947 -0.301 61.144 1.00 22.96 264 ASP X CA 1
ATOM 1519 C C . ASP A 1 198 ? 26.708 -0.845 59.923 1.00 21.88 264 ASP X C 1
ATOM 1520 O O . ASP A 1 198 ? 26.080 -1.313 58.982 1.00 20.48 264 ASP X O 1
ATOM 1525 N N . LEU A 1 199 ? 28.041 -0.738 59.924 1.00 21.57 265 LEU X N 1
ATOM 1526 C CA . LEU A 1 199 ? 28.839 -1.171 58.784 1.00 22.73 265 LEU X CA 1
ATOM 1527 C C . LEU A 1 199 ? 28.756 -2.730 58.573 1.00 24.26 265 LEU X C 1
ATOM 1528 O O . LEU A 1 199 ? 28.754 -3.248 57.433 1.00 23.03 265 LEU X O 1
ATOM 1533 N N . ARG A 1 200 ? 28.714 -3.468 59.678 1.00 24.25 266 ARG X N 1
ATOM 1534 C CA . ARG A 1 200 ? 28.430 -4.906 59.680 1.00 23.21 266 ARG X CA 1
ATOM 1535 C C . ARG A 1 200 ? 27.073 -5.251 59.092 1.00 23.57 266 ARG X C 1
ATOM 1536 O O . ARG A 1 200 ? 26.967 -6.196 58.276 1.00 19.18 266 ARG X O 1
ATOM 1544 N N . ARG A 1 201 ? 26.055 -4.450 59.405 1.00 21.94 267 ARG X N 1
ATOM 1545 C CA . ARG A 1 201 ? 24.741 -4.665 58.774 1.00 22.87 267 ARG X CA 1
ATOM 1546 C C . ARG A 1 201 ? 24.791 -4.331 57.313 1.00 22.74 267 ARG X C 1
ATOM 1547 O O . ARG A 1 201 ? 24.148 -5.002 56.519 1.00 21.36 267 ARG X O 1
ATOM 1555 N N . LEU A 1 202 ? 25.540 -3.283 56.945 1.00 22.01 268 LEU X N 1
ATOM 1556 C CA . LEU A 1 202 ? 25.672 -2.958 55.509 1.00 20.90 268 LEU X CA 1
ATOM 1557 C C . LEU A 1 202 ? 26.413 -4.117 54.802 1.00 20.49 268 LEU X C 1
ATOM 1558 O O . LEU A 1 202 ? 26.039 -4.524 53.689 1.00 20.66 268 LEU X O 1
ATOM 1563 N N . PHE A 1 203 ? 27.401 -4.699 55.455 1.00 19.17 269 PHE X N 1
ATOM 1564 C CA . PHE A 1 203 ? 28.144 -5.866 54.854 1.00 18.93 269 PHE X CA 1
ATOM 1565 C C . PHE A 1 203 ? 27.223 -7.054 54.642 1.00 18.14 269 PHE X C 1
ATOM 1566 O O . PHE A 1 203 ? 27.364 -7.790 53.662 1.00 18.09 269 PHE X O 1
ATOM 1574 N N . GLU A 1 204 ? 26.338 -7.292 55.600 1.00 16.76 270 GLU X N 1
ATOM 1575 C CA . GLU A 1 204 ? 25.467 -8.496 55.583 0.96 17.61 270 GLU X CA 1
ATOM 1576 C C . GLU A 1 204 ? 24.456 -8.395 54.429 1.00 15.96 270 GLU X C 1
ATOM 1577 O O . GLU A 1 204 ? 23.844 -9.380 54.079 1.00 16.92 270 GLU X O 1
ATOM 1583 N N . LEU A 1 205 ? 24.308 -7.231 53.807 1.00 14.24 271 LEU X N 1
ATOM 1584 C CA . LEU A 1 205 ? 23.382 -7.102 52.630 1.00 13.40 271 LEU X CA 1
ATOM 1585 C C . LEU A 1 205 ? 23.985 -7.710 51.339 1.00 15.25 271 LEU X C 1
ATOM 1586 O O . LEU A 1 205 ? 23.258 -8.192 50.494 1.00 13.36 271 LEU X O 1
ATOM 1591 N N . GLY A 1 206 ? 25.305 -7.663 51.207 1.00 13.52 272 GLY X N 1
ATOM 1592 C CA . GLY A 1 206 ? 25.946 -8.394 50.096 1.00 16.03 272 GLY X CA 1
ATOM 1593 C C . GLY A 1 206 ? 26.029 -7.552 48.824 1.00 15.80 272 GLY X C 1
ATOM 1594 O O . GLY A 1 206 ? 26.208 -8.091 47.749 1.00 15.59 272 GLY X O 1
ATOM 1595 N N . LEU A 1 207 ? 25.880 -6.230 48.968 1.00 18.52 273 LEU X N 1
ATOM 1596 C CA . LEU A 1 207 ? 25.648 -5.286 47.874 1.00 16.69 273 LEU X CA 1
ATOM 1597 C C . LEU A 1 207 ? 26.868 -4.471 47.529 1.00 18.87 273 LEU X C 1
ATOM 1598 O O . LEU A 1 207 ? 26.943 -3.977 46.381 1.00 19.13 273 LEU X O 1
ATOM 1603 N N .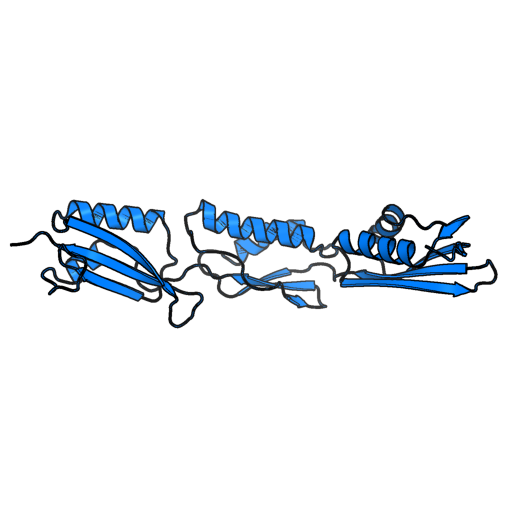 PHE A 1 208 ? 27.777 -4.289 48.512 1.00 17.59 274 PHE X N 1
ATOM 1604 C CA . PHE A 1 208 ? 28.885 -3.328 48.434 1.00 20.19 274 PHE X CA 1
ATOM 1605 C C . PHE A 1 208 ? 30.248 -3.975 48.506 1.00 21.97 274 PHE X C 1
ATOM 1606 O O . PHE A 1 208 ? 30.485 -4.828 49.356 1.00 22.72 274 PHE X O 1
ATOM 1614 N N . GLU A 1 209 ? 31.135 -3.533 47.623 1.00 22.31 275 GLU X N 1
ATOM 1615 C CA . GLU A 1 209 ? 32.485 -3.996 47.641 1.00 25.37 275 GLU X CA 1
ATOM 1616 C C . GLU A 1 209 ? 33.276 -3.333 48.763 1.00 26.08 275 GLU X C 1
ATOM 1617 O O . GLU A 1 209 ? 34.178 -3.939 49.357 1.00 26.78 275 GLU X O 1
ATOM 1623 N N . ASP A 1 210 ? 32.920 -2.093 49.095 1.00 26.07 276 ASP X N 1
ATOM 1624 C CA . ASP A 1 210 ? 33.655 -1.367 50.124 1.00 27.10 276 ASP X CA 1
ATOM 1625 C C . ASP A 1 210 ? 32.706 -0.336 50.640 1.00 25.81 276 ASP X C 1
ATOM 1626 O O . ASP A 1 210 ? 31.865 0.214 49.908 1.00 26.06 276 ASP X O 1
ATOM 1631 N N . VAL A 1 211 ? 32.792 -0.094 51.920 1.00 26.19 277 VAL X N 1
ATOM 1632 C CA . VAL A 1 211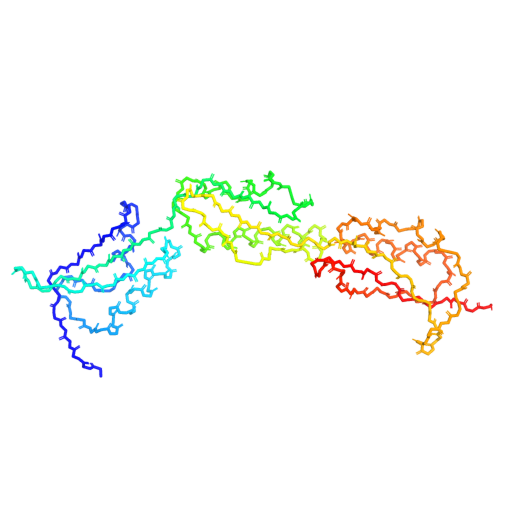 ? 32.145 1.094 52.477 1.00 25.18 277 VAL X CA 1
ATOM 1633 C C . VAL A 1 211 ? 33.165 1.757 53.375 1.00 26.58 277 VAL X C 1
ATOM 1634 O O . VAL A 1 211 ? 33.619 1.112 54.290 1.00 27.48 277 VAL X O 1
ATOM 1638 N N . GLN A 1 212 ? 33.526 3.024 53.159 1.00 27.64 278 GLN X N 1
ATOM 1639 C CA . GLN A 1 212 ? 34.422 3.705 54.072 1.00 29.64 278 GLN X CA 1
ATOM 1640 C C . GLN A 1 212 ? 33.734 4.908 54.724 1.00 30.70 278 GLN X C 1
ATOM 1641 O O . GLN A 1 212 ? 33.007 5.663 54.087 1.00 31.03 278 GLN X O 1
ATOM 1647 N N . VAL A 1 213 ? 34.001 5.127 55.998 1.00 30.47 279 VAL X N 1
ATOM 1648 C CA . VAL A 1 213 ? 33.348 6.229 56.718 1.00 30.16 279 VAL X CA 1
ATOM 1649 C C . VAL A 1 213 ? 34.315 7.408 56.762 1.00 28.74 279 VAL X C 1
ATOM 1650 O O . VAL A 1 213 ? 35.467 7.205 57.082 1.00 28.90 279 VAL X O 1
ATOM 1654 N N . ALA A 1 214 ? 33.870 8.625 56.462 1.00 27.60 280 ALA X N 1
ATOM 1655 C CA . ALA A 1 214 ? 34.739 9.798 56.629 1.00 25.71 280 ALA X CA 1
ATOM 1656 C C . ALA A 1 214 ? 33.894 10.857 57.319 1.00 25.63 280 ALA X C 1
ATOM 1657 O O . ALA A 1 214 ? 32.674 10.868 57.110 1.00 25.25 280 ALA X O 1
ATOM 1659 N N . LEU A 1 215 ? 34.515 11.772 58.070 1.00 25.17 281 LEU X N 1
ATOM 1660 C CA . LEU A 1 215 ? 33.807 12.861 58.766 1.00 26.42 281 LEU X CA 1
ATOM 1661 C C . LEU A 1 215 ? 34.175 14.209 58.211 1.00 27.32 281 LEU X C 1
ATOM 1662 O O . LEU A 1 215 ? 35.334 14.479 57.977 1.00 29.49 281 LEU X O 1
ATOM 1667 N N . GLU A 1 216 ? 33.206 15.081 57.974 1.00 28.31 282 GLU X N 1
ATOM 1668 C CA . GLU A 1 216 ? 33.504 16.476 57.661 1.00 28.21 282 GLU X CA 1
ATOM 1669 C C . GLU A 1 216 ? 32.799 17.388 58.669 1.00 28.21 282 GLU X C 1
ATOM 1670 O O . GLU A 1 216 ? 31.728 17.030 59.187 1.00 25.79 282 GLU X O 1
ATOM 1676 N N . PRO A 1 217 ? 33.368 18.582 58.924 1.00 29.12 283 PRO X N 1
ATOM 1677 C CA . PRO A 1 217 ? 32.726 19.459 59.946 1.00 29.77 283 PRO X CA 1
ATOM 1678 C C . PRO A 1 217 ? 31.340 19.907 59.450 1.00 29.29 283 PRO X C 1
ATOM 1679 O O . PRO A 1 217 ? 31.206 20.260 58.265 1.00 30.69 283 PRO X O 1
ATOM 1683 N N . GLY A 1 218 ? 30.307 19.851 60.296 1.00 29.06 284 GLY X N 1
ATOM 1684 C CA . GLY A 1 218 ? 28.998 20.426 59.905 1.00 27.78 284 GLY X CA 1
ATOM 1685 C C . GLY A 1 218 ? 28.984 21.954 59.625 1.00 28.40 284 GLY X C 1
ATOM 1686 O O . GLY A 1 218 ? 29.992 22.687 59.702 1.00 27.48 284 GLY X O 1
ATOM 1687 N N . GLN A 1 219 ? 27.789 22.440 59.320 1.00 28.90 285 GLN X N 1
ATOM 1688 C CA . GLN A 1 219 ? 27.525 23.899 59.342 1.00 30.56 285 GLN X CA 1
ATOM 1689 C C . GLN A 1 219 ? 27.791 24.577 60.711 1.00 29.23 285 GLN X C 1
ATOM 1690 O O . GLN A 1 219 ? 28.497 25.619 60.795 1.00 28.22 285 GLN X O 1
ATOM 1696 N N . ASN A 1 220 ? 27.218 23.977 61.763 1.00 27.62 286 ASN X N 1
ATOM 1697 C CA . ASN A 1 220 ? 27.787 24.114 63.110 1.00 27.47 286 ASN X CA 1
ATOM 1698 C C . ASN A 1 220 ? 29.117 23.277 63.140 1.00 27.04 286 ASN X C 1
ATOM 1699 O O . ASN A 1 220 ? 29.076 22.035 63.098 1.00 26.43 286 ASN X O 1
ATOM 1704 N N . PRO A 1 221 ? 30.304 23.947 63.182 1.00 26.80 287 PRO X N 1
ATOM 1705 C CA . PRO A 1 221 ? 31.602 23.283 63.027 1.00 25.68 287 PRO X CA 1
ATOM 1706 C C . PRO A 1 221 ? 31.967 22.350 64.216 1.00 27.10 287 PRO X C 1
ATOM 1707 O O . PRO A 1 221 ? 32.983 21.676 64.190 1.00 26.36 287 PRO X O 1
ATOM 1711 N N . ARG A 1 222 ? 31.110 22.326 65.226 1.00 27.01 288 ARG X N 1
ATOM 1712 C CA . ARG A 1 222 ? 31.242 21.471 66.397 1.00 26.73 288 ARG X CA 1
ATOM 1713 C C . ARG A 1 222 ? 30.500 20.159 66.155 1.00 26.15 288 ARG X C 1
ATOM 1714 O O . ARG A 1 222 ? 30.663 19.171 66.894 1.00 26.05 288 ARG X O 1
ATOM 1722 N N . ARG A 1 223 ? 29.714 20.139 65.075 1.00 26.57 289 ARG X N 1
ATOM 1723 C CA . ARG A 1 223 ? 28.961 18.951 64.663 1.00 24.56 289 ARG X CA 1
ATOM 1724 C C . ARG A 1 223 ? 29.560 18.274 63.429 1.00 25.30 289 ARG X C 1
ATOM 1725 O O . ARG A 1 223 ? 30.507 18.828 62.819 1.00 24.43 289 ARG X O 1
ATOM 1733 N N . VAL A 1 224 ? 29.033 17.093 63.046 1.00 23.27 290 VAL X N 1
ATOM 1734 C CA . VAL A 1 224 ? 29.631 16.413 61.862 1.00 24.59 290 VAL X CA 1
ATOM 1735 C C . VAL A 1 224 ? 28.665 16.017 60.787 1.00 24.40 290 VAL X C 1
ATOM 1736 O O . VAL A 1 224 ? 27.483 15.710 61.051 1.00 23.84 290 VAL X O 1
ATOM 1740 N N . ASN A 1 225 ? 29.210 16.028 59.579 1.00 24.45 291 ASN X N 1
ATOM 1741 C CA . ASN A 1 225 ? 28.615 15.438 58.400 1.00 25.91 291 ASN X CA 1
ATOM 1742 C C . ASN A 1 225 ? 29.258 14.031 58.225 1.00 25.73 291 ASN X C 1
ATOM 1743 O O . ASN A 1 225 ? 30.480 13.895 57.981 1.00 25.53 291 ASN X O 1
ATOM 1748 N N . LEU A 1 226 ? 28.465 12.978 58.432 1.00 26.15 292 LEU X N 1
ATOM 1749 C CA . LEU A 1 226 ? 29.010 11.615 58.280 1.00 27.06 292 LEU X CA 1
ATOM 1750 C C . LEU A 1 226 ? 28.954 11.184 56.782 1.00 27.14 292 LEU X C 1
ATOM 1751 O O . LEU A 1 226 ? 27.845 11.110 56.182 1.00 26.49 292 LEU X O 1
ATOM 1756 N N . ILE A 1 227 ? 30.112 10.865 56.211 1.00 25.52 293 ILE X N 1
ATOM 1757 C CA . ILE A 1 227 ? 30.164 10.549 54.769 1.00 25.84 293 ILE X CA 1
ATOM 1758 C C . ILE A 1 227 ? 30.375 9.057 54.700 1.00 24.54 293 ILE X C 1
ATOM 1759 O O . ILE A 1 227 ? 31.276 8.538 55.383 1.00 23.76 293 ILE X O 1
ATOM 1764 N N . LEU A 1 228 ? 29.544 8.371 53.916 1.00 23.01 294 LEU X N 1
ATOM 1765 C CA . LEU A 1 228 ? 29.787 6.967 53.566 1.00 22.32 294 LEU X CA 1
ATOM 1766 C C . LEU A 1 228 ? 30.257 6.938 52.105 1.00 22.96 294 LEU X C 1
ATOM 1767 O O . LEU A 1 228 ? 29.524 7.344 51.214 1.00 22.83 294 LEU X O 1
ATOM 1772 N N . ASN A 1 229 ? 31.488 6.461 51.853 1.00 22.52 295 ASN X N 1
ATOM 1773 C CA . ASN A 1 229 ? 32.038 6.375 50.533 1.00 21.68 295 ASN X CA 1
ATOM 1774 C C . ASN A 1 229 ? 31.834 4.921 50.156 1.00 22.86 295 ASN X C 1
ATOM 1775 O O . ASN A 1 229 ? 32.432 4.006 50.793 1.00 21.12 295 ASN X O 1
ATOM 1780 N N . ILE A 1 230 ? 31.005 4.715 49.137 1.00 21.34 296 ILE X N 1
ATOM 1781 C CA . ILE A 1 230 ? 30.481 3.399 48.871 1.00 22.53 296 ILE X CA 1
ATOM 1782 C C . ILE A 1 230 ? 30.802 2.977 47.489 1.00 21.47 296 ILE X C 1
ATOM 1783 O O . ILE A 1 230 ? 30.513 3.727 46.574 1.00 20.75 296 ILE X O 1
ATOM 1788 N N . LYS A 1 231 ? 31.390 1.776 47.339 1.00 22.50 297 LYS X N 1
ATOM 1789 C CA . LYS A 1 231 ? 31.606 1.141 46.042 1.00 23.58 297 LYS X CA 1
ATOM 1790 C C . LYS A 1 231 ? 30.697 -0.078 45.937 1.00 24.44 297 LYS X C 1
ATOM 1791 O O . LYS A 1 231 ? 30.899 -1.045 46.663 1.00 24.40 297 LYS X O 1
ATOM 1797 N N . GLU A 1 232 ? 29.675 0.006 45.070 1.00 25.53 298 GLU X N 1
ATOM 1798 C CA . GLU A 1 232 ? 28.679 -1.047 44.831 1.00 27.87 298 GLU X CA 1
ATOM 1799 C C . GLU A 1 232 ? 29.269 -2.115 43.921 1.00 29.72 298 GLU X C 1
ATOM 1800 O O . GLU A 1 232 ? 30.147 -1.803 43.121 1.00 29.57 298 GLU X O 1
ATOM 1806 N N . ARG A 1 233 ? 28.821 -3.358 44.065 1.00 32.20 299 ARG X N 1
ATOM 1807 C CA . ARG A 1 233 ? 29.285 -4.484 43.186 1.00 36.06 299 ARG X CA 1
ATOM 1808 C C . ARG A 1 233 ? 28.647 -4.244 41.852 1.00 38.80 299 ARG X C 1
ATOM 1809 O O . ARG A 1 233 ? 27.437 -4.035 41.811 1.00 39.51 299 ARG X O 1
ATOM 1817 N N . ASN A 1 234 ? 29.393 -4.292 40.758 1.00 43.63 300 ASN X N 1
ATOM 1818 C CA . ASN A 1 234 ? 28.764 -3.987 39.447 1.00 47.23 300 ASN X CA 1
ATOM 1819 C C . ASN A 1 234 ? 27.604 -4.954 39.072 1.00 48.92 300 ASN X C 1
ATOM 1820 O O . ASN A 1 234 ? 27.276 -5.887 39.824 1.00 49.27 300 ASN X O 1
ATOM 1825 N N . THR A 1 235 ? 26.958 -4.664 37.941 1.00 51.30 301 THR X N 1
ATOM 1826 C CA . THR A 1 235 ? 26.142 -5.624 37.178 1.00 53.01 301 THR X CA 1
ATOM 1827 C C . THR A 1 235 ? 26.394 -7.105 37.569 1.00 53.66 301 THR X C 1
ATOM 1828 O O . THR A 1 235 ? 27.330 -7.761 37.075 1.00 54.35 301 THR X O 1
#

Solvent-accessible surface area: 13570 Å² total; per-residue (Å²): 168,149,106,158,71,117,3,30,62,16,54,11,89,52,23,82,103,89,12,58,126,42,0,73,138,46,4,78,4,95,82,60,34,69,5,19,85,82,63,23,106,101,6,15,80,36,0,100,56,23,10,40,1,30,61,21,73,30,74,83,54,130,45,151,136,30,30,6,1,22,0,62,5,147,35,32,38,52,1,142,36,2,83,18,51,46,44,88,46,0,65,56,125,65,0,65,112,18,0,59,98,15,70,47,116,22,3,6,65,158,58,2,84,50,0,10,83,99,0,25,50,45,0,142,113,78,8,44,87,63,9,90,18,32,63,122,35,100,43,49,127,101,1,33,0,36,3,67,6,16,2,2,13,1,53,89,34,41,48,88,13,31,50,177,138,28,93,111,62,185,76,124,17,157,81,108,24,0,37,169,38,14,92,2,61,78,58,55,16,3,17,64,134,39,18,67,27,1,47,143,78,1,176,147,63,39,62,25,120,48,26,105,51,39,68,68,103,14,162,62,101,123,82,15,19,1,0,1,32,0,52,27,136,119,165

Foldseek 3Di:
DDDKDAAQEEAEPADDPVCRVVLVVFQPDHHGDIDDPVSVVVSQVRSVVQQFFPDWDWDWDQDPRGIYTYIYTHGQAQAAEEAEPPDDPDDSVNLCVLCVVRHGGRDGVVSVVVSQVVVVCVLVVQQLPLKHWDDDWDRDRVNYIYTYMLSAAAQAEEEFEAEVVRHGDDDDDDPCVLVVLAPRGHGDRDGVVRVVSSVVSVVVVVFFPDWDWDWDQDVPSSYTHIYIYTYTDDD

Nearest PDB structures (foldseek):
  2x8x-assembly1_X  TM=1.004E+00  e=1.946E-49  Thermosynechococcus vestitus
  3mc8-assembly1_A  TM=8.060E-01  e=8.618E-33  Nostoc sp. PCC 7120 = FACHB-418
  3mc9-assembly3_A  TM=8.377E-01  e=5.847E-20  Nostoc sp. PCC 7120 = FACHB-418
  3mc9-assembly3_B  TM=8.466E-01  e=1.612E-18  Nostoc sp. PCC 7120 = FACHB-418
  6wim-assembly1_A  TM=6.127E-01  e=3.724E-09  Escherichia coli

Radius of gyration: 28.27 Å; Cα contacts (8 Å, |Δi|>4): 437; chains: 1; bounding box: 56×58×74 Å

Secondary structure (DSSP, 8-state):
----EEEEEEEEES--HHHHHHHHHH----TT-EE-HHHHHHHHHHHHTTS-EEEEEEEEEEETTEEEEEEEEEEPPBP-EEEEES-SSS-HHHHHHHHGGGTTSB--HHHHHHHHHHHHHHHHHTT-TT-EEEEEEEE-TTSEEEEEEE--BEEEEEEEEB-TTS-B----S-HHHHHTT-S--TTSBP-HHHHHHHHHHHHHHT-EEEEEEEEEE-SSTTSEEEEEEEEE---

Sequence (235 aa):
DEPKVLIAEVVVEGATPELEQLVYQVISTRPGSTTTRTQLQQDTNAIFATGFFADVNAVPRDTPLGVRITFVVRPYPVLRAVQVAGNQVLTQEKVNEIFAPQIGRTLNLRELQAGIEKINTFYRDNGYILGQVVGTPQVDPDGVVTLQVAEGVVEQVTYRFLNKEGEPTKQRTRDFVISREMDTQPGVVLNQKTVQADLRRLFELGLFEDVQVALEPGQNPRRVNLILNIKERNT